Protein AF-A0A0L7M278-F1 (afdb_monomer_lite)

Radius of gyration: 33.51 Å; chains: 1; bounding box: 63×52×118 Å

pLDDT: mean 70.25, std 22.79, range [22.34, 96.69]

InterPro domains:
  IPR018966 VTC domain [PF09359] (2-103)
  IPR042267 VTC domain superfamily [G3DSA:3.20.100.30] (1-121)
  IPR051572 Vacuolar Transporter Chaperone Complex Subunit [PTHR46140] (2-159)

Foldseek 3Di:
DADFKDKDWDKDWDDDPVDPQKIKIKTHFIKMFGQDDPDDPDRGDFLQDFDAPLRMDTALDIDMDMDGPDPDDDPVVVVVCVVDPHDDFPPDDPVLVNCCRNVLLVDLDHRPCVVVPVRVVSVPPPPPVPPVVVVVVVVPPPDDDDDDDDDDDDDDDDDDDDDDDDPPPPPDPDDPDDDDDPPPPDSSVVRSVVSCVVPDDDDPDGDGDNPPPPPCVLVVVLVVVLVVQLVVLVVLVVVLVVCVVPDDPPAPCVLLSVLSPVLSVVSNVLSVVLSVVLVVLVVVSVVPDPPRSPDDSDDVVSVVVSVVSVVVSVVVVVCVRPVD

Structure (mmCIF, N/CA/C/O backbone):
data_AF-A0A0L7M278-F1
#
_entry.id   AF-A0A0L7M278-F1
#
loop_
_atom_site.group_PDB
_atom_site.id
_atom_site.type_symbol
_atom_site.label_atom_id
_atom_site.label_alt_id
_atom_site.label_comp_id
_atom_site.label_asym_id
_atom_site.label_entity_id
_atom_site.label_seq_id
_atom_site.pdbx_PDB_ins_code
_atom_site.Cartn_x
_atom_site.Cartn_y
_atom_site.Cartn_z
_atom_site.occupancy
_atom_site.B_iso_or_equiv
_atom_site.auth_seq_id
_atom_site.auth_comp_id
_atom_site.auth_asym_id
_atom_site.auth_atom_id
_atom_site.pdbx_PDB_model_num
ATOM 1 N N . MET A 1 1 ? 11.614 -14.995 4.962 1.00 81.44 1 MET A N 1
ATOM 2 C CA . MET A 1 1 ? 11.568 -14.069 3.805 1.00 81.44 1 MET A CA 1
ATOM 3 C C . MET A 1 1 ? 12.124 -12.713 4.213 1.00 81.44 1 MET A C 1
ATOM 5 O O . MET A 1 1 ? 11.984 -12.341 5.376 1.00 81.44 1 MET A O 1
ATOM 9 N N . GLU A 1 2 ? 12.739 -11.981 3.285 1.00 86.06 2 GLU A N 1
ATOM 10 C CA . GLU A 1 2 ? 13.249 -10.628 3.528 1.00 86.06 2 GLU A CA 1
ATOM 11 C C . GLU A 1 2 ? 12.838 -9.642 2.412 1.00 86.06 2 GLU A C 1
ATOM 13 O O . GLU A 1 2 ? 12.542 -10.076 1.297 1.00 86.06 2 GLU A O 1
ATOM 18 N N . PRO A 1 3 ? 12.784 -8.329 2.698 1.00 89.06 3 PRO A N 1
ATOM 19 C CA . PRO A 1 3 ? 12.467 -7.294 1.719 1.00 89.06 3 PRO A CA 1
ATOM 20 C C . PRO A 1 3 ? 13.535 -7.227 0.626 1.00 89.06 3 PRO A C 1
ATOM 22 O O . PRO A 1 3 ? 14.707 -6.992 0.906 1.00 89.06 3 PRO A O 1
ATOM 25 N N . MET A 1 4 ? 13.115 -7.416 -0.624 1.00 90.00 4 MET A N 1
ATOM 26 C CA . MET A 1 4 ? 13.986 -7.300 -1.801 1.00 90.00 4 MET A CA 1
ATOM 27 C C . MET A 1 4 ? 13.700 -6.023 -2.584 1.00 90.00 4 MET A C 1
ATOM 29 O O . MET A 1 4 ? 14.609 -5.298 -2.971 1.00 90.00 4 MET A O 1
ATOM 33 N N . ILE A 1 5 ? 12.419 -5.731 -2.816 1.00 93.00 5 ILE A N 1
ATOM 34 C CA . ILE A 1 5 ? 11.981 -4.678 -3.731 1.00 93.00 5 ILE A CA 1
ATOM 35 C C . ILE A 1 5 ? 10.768 -3.962 -3.149 1.00 93.00 5 ILE A C 1
ATOM 37 O O . ILE A 1 5 ? 9.878 -4.594 -2.578 1.00 93.00 5 ILE A O 1
ATOM 41 N N . ARG A 1 6 ? 10.690 -2.652 -3.384 1.00 91.19 6 ARG A N 1
ATOM 42 C CA . ARG A 1 6 ? 9.489 -1.836 -3.186 1.00 91.19 6 ARG A CA 1
ATOM 43 C C . ARG A 1 6 ? 9.021 -1.264 -4.521 1.00 91.19 6 ARG A C 1
ATOM 45 O O . ARG A 1 6 ? 9.803 -0.669 -5.253 1.00 91.19 6 ARG A O 1
ATOM 52 N N . THR A 1 7 ? 7.730 -1.379 -4.810 1.00 92.69 7 THR A N 1
ATOM 53 C CA . THR A 1 7 ? 7.086 -0.677 -5.929 1.00 92.69 7 THR A CA 1
ATOM 54 C C . THR A 1 7 ? 6.199 0.433 -5.382 1.00 92.69 7 THR A C 1
ATOM 56 O O . THR A 1 7 ? 5.276 0.144 -4.623 1.00 92.69 7 THR A O 1
ATOM 59 N N . SER A 1 8 ? 6.459 1.679 -5.764 1.00 90.81 8 SER A N 1
ATOM 60 C CA . SER A 1 8 ? 5.641 2.842 -5.409 1.00 90.81 8 SER A CA 1
ATOM 61 C C . SER A 1 8 ? 4.989 3.415 -6.662 1.00 90.81 8 SER A C 1
ATOM 63 O O . SER A 1 8 ? 5.645 3.534 -7.696 1.00 90.81 8 SER A O 1
ATOM 65 N N . TYR A 1 9 ? 3.698 3.719 -6.589 1.00 93.56 9 TYR A N 1
ATOM 66 C CA . TYR A 1 9 ? 2.895 4.199 -7.710 1.00 93.56 9 TYR A CA 1
ATOM 67 C C . TYR A 1 9 ? 1.669 4.961 -7.202 1.00 93.56 9 TYR A C 1
ATOM 69 O O . TYR A 1 9 ? 1.242 4.791 -6.059 1.00 93.56 9 TYR A O 1
ATOM 77 N N . LEU A 1 10 ? 1.090 5.789 -8.068 1.00 89.75 10 LEU A N 1
ATOM 78 C CA . LEU A 1 10 ? -0.187 6.455 -7.832 1.00 89.75 10 LEU A CA 1
ATOM 79 C C . LEU A 1 10 ? -1.281 5.680 -8.559 1.00 89.75 10 LEU A C 1
ATOM 81 O O . LEU A 1 10 ? -1.239 5.567 -9.782 1.00 89.75 10 LEU A O 1
ATOM 85 N N . ARG A 1 11 ? -2.243 5.143 -7.804 1.00 94.94 11 ARG A N 1
ATOM 86 C CA . ARG A 1 11 ? -3.339 4.337 -8.345 1.00 94.94 11 ARG A CA 1
ATOM 87 C C . ARG A 1 11 ? -4.627 5.139 -8.450 1.00 94.94 11 ARG A C 1
ATOM 89 O O . ARG A 1 11 ? -5.143 5.593 -7.429 1.00 94.94 11 ARG A O 1
ATOM 96 N N . SER A 1 12 ? -5.181 5.182 -9.654 1.00 95.19 12 SER A N 1
ATOM 97 C CA . SER A 1 12 ? -6.579 5.531 -9.910 1.00 95.19 12 SER A CA 1
ATOM 98 C C . SER A 1 12 ? -7.362 4.249 -10.169 1.00 95.19 12 SER A C 1
ATOM 100 O O . SER A 1 12 ? -6.911 3.400 -10.934 1.00 95.19 12 SER A O 1
ATOM 102 N N . ALA A 1 13 ? -8.507 4.077 -9.515 1.00 95.31 13 ALA A N 1
ATOM 103 C CA . ALA A 1 13 ? -9.351 2.896 -9.669 1.00 95.31 13 ALA A CA 1
ATOM 104 C C . ALA A 1 13 ? -10.763 3.319 -10.074 1.00 95.31 13 ALA A C 1
ATOM 106 O O . ALA A 1 13 ? -11.322 4.244 -9.488 1.00 95.31 13 ALA A O 1
ATOM 107 N N . PHE A 1 14 ? -11.322 2.622 -11.058 1.00 94.31 14 PHE A N 1
ATOM 108 C CA . PHE A 1 14 ? -12.623 2.894 -11.648 1.00 94.31 14 PHE A CA 1
ATOM 109 C C . PHE A 1 14 ? -13.453 1.615 -11.621 1.00 94.31 14 PHE A C 1
ATOM 111 O O . PHE A 1 14 ? -13.053 0.574 -12.151 1.00 94.31 14 PHE A O 1
ATOM 118 N N . GLN A 1 15 ? -14.604 1.699 -10.972 1.00 94.31 15 GLN A N 1
ATOM 119 C CA . GLN A 1 15 ? -15.567 0.617 -10.855 1.00 94.31 15 GLN A CA 1
ATOM 120 C C . GLN A 1 15 ? -16.942 1.235 -10.612 1.00 94.31 15 GLN A C 1
ATOM 122 O O . GLN A 1 15 ? -17.068 2.165 -9.816 1.00 94.31 15 GLN A O 1
ATOM 127 N N . LEU A 1 16 ? -17.970 0.706 -11.272 1.00 92.00 16 LEU A N 1
ATOM 128 C CA . LEU A 1 16 ? -19.350 1.083 -10.985 1.00 92.00 16 LEU A CA 1
ATOM 129 C C . LEU A 1 16 ? -19.783 0.467 -9.651 1.00 92.00 16 LEU A C 1
ATOM 131 O O . LEU A 1 16 ? -19.552 -0.715 -9.406 1.00 92.00 16 LEU A O 1
ATOM 135 N N . GLN A 1 17 ? -20.456 1.246 -8.805 1.00 91.44 17 GLN A N 1
ATOM 136 C CA . GLN A 1 17 ? -20.932 0.765 -7.502 1.00 91.44 17 GLN A CA 1
ATOM 137 C C . GLN A 1 17 ? -21.931 -0.393 -7.646 1.00 91.44 17 GLN A C 1
ATOM 139 O O . GLN A 1 17 ? -21.865 -1.368 -6.903 1.00 91.44 17 GLN A O 1
ATOM 144 N N . ASN A 1 18 ? -22.799 -0.308 -8.657 1.00 92.56 18 ASN A N 1
ATOM 145 C CA . ASN A 1 18 ? -23.876 -1.272 -8.884 1.00 92.56 18 ASN A CA 1
ATOM 146 C C . ASN A 1 18 ? -23.468 -2.417 -9.822 1.00 92.56 18 ASN A C 1
ATOM 148 O O . ASN A 1 18 ? -24.207 -3.388 -9.961 1.00 92.56 18 ASN A O 1
ATOM 152 N N . ASN A 1 19 ? -22.319 -2.317 -10.499 1.00 88.25 19 ASN A N 1
ATOM 153 C CA . ASN A 1 19 ? -21.924 -3.277 -11.524 1.00 88.25 19 ASN A CA 1
ATOM 154 C C . ASN A 1 19 ? -20.434 -3.629 -11.427 1.00 88.25 19 ASN A C 1
ATOM 156 O O . ASN A 1 19 ? -19.552 -2.811 -11.677 1.00 88.25 19 ASN A O 1
ATOM 160 N N . ASN A 1 20 ? -20.168 -4.900 -11.129 1.00 89.25 20 ASN A N 1
ATOM 161 C CA . ASN A 1 20 ? -18.821 -5.449 -10.966 1.00 89.25 20 ASN A CA 1
ATOM 162 C C . ASN A 1 20 ? -18.288 -6.157 -12.226 1.00 89.25 20 ASN A C 1
ATOM 164 O O . ASN A 1 20 ? -17.321 -6.909 -12.122 1.00 89.25 20 ASN A O 1
ATOM 168 N N . SER A 1 21 ? -18.921 -5.968 -13.388 1.00 91.00 21 SER A N 1
ATOM 169 C CA . SER A 1 21 ? -18.502 -6.581 -14.661 1.00 91.00 21 SER A CA 1
ATOM 170 C C . SER A 1 21 ? -17.123 -6.118 -15.126 1.00 91.00 21 SER A C 1
ATOM 172 O O . SER A 1 21 ? -16.355 -6.933 -15.632 1.00 91.00 21 SER A O 1
ATOM 174 N N . VAL A 1 22 ? -16.796 -4.840 -14.914 1.00 94.00 22 VAL A N 1
ATOM 175 C CA . VAL A 1 22 ? -15.529 -4.222 -15.315 1.00 94.00 22 VAL A CA 1
ATOM 176 C C . VAL A 1 22 ? -14.933 -3.464 -14.136 1.00 94.00 22 VAL A C 1
ATOM 178 O O . VAL A 1 22 ? -15.601 -2.644 -13.502 1.00 94.00 22 VAL A O 1
ATOM 181 N N . ARG A 1 23 ? -13.650 -3.704 -13.860 1.00 94.62 23 ARG A N 1
ATOM 182 C CA . ARG A 1 23 ? -12.847 -2.901 -12.930 1.00 94.62 23 ARG A CA 1
ATOM 183 C C . ARG A 1 23 ? -11.558 -2.492 -13.616 1.00 94.62 23 ARG A C 1
ATOM 185 O O . ARG A 1 23 ? -10.826 -3.352 -14.100 1.00 94.62 23 ARG A O 1
ATOM 192 N N . ILE A 1 24 ? -11.272 -1.198 -13.632 1.00 95.19 24 ILE A N 1
ATOM 193 C CA . ILE A 1 24 ? -10.063 -0.650 -14.246 1.00 95.19 24 ILE A CA 1
ATOM 194 C C . ILE A 1 24 ? -9.215 -0.032 -13.148 1.00 95.19 24 ILE A C 1
ATOM 196 O O . ILE A 1 24 ? -9.712 0.733 -12.323 1.00 95.19 24 ILE A O 1
ATOM 200 N N . SER A 1 25 ? -7.923 -0.331 -13.141 1.00 96.69 25 SER A N 1
ATOM 201 C CA . SER A 1 25 ? -6.958 0.416 -12.340 1.00 96.69 25 SER A CA 1
ATOM 202 C C . SER A 1 25 ? -5.808 0.906 -13.198 1.00 96.69 25 SER A C 1
ATOM 204 O O . SER A 1 25 ? -5.289 0.162 -14.025 1.00 96.69 25 SER A O 1
ATOM 206 N N . ILE A 1 26 ? -5.425 2.160 -12.984 1.00 95.50 26 ILE A N 1
ATOM 207 C CA . ILE A 1 26 ? -4.342 2.839 -13.684 1.00 95.50 26 ILE A CA 1
ATOM 208 C C . ILE A 1 26 ? -3.297 3.227 -12.646 1.00 95.50 26 ILE A C 1
ATOM 210 O O . ILE A 1 26 ? -3.567 4.027 -11.748 1.00 95.50 26 ILE A O 1
ATOM 214 N N . ASP A 1 27 ? -2.105 2.663 -12.783 1.00 96.38 27 ASP A N 1
ATOM 215 C CA . ASP A 1 27 ? -0.952 2.971 -11.950 1.00 96.38 27 ASP A CA 1
ATOM 216 C C . ASP A 1 27 ? -0.011 3.907 -12.720 1.00 96.38 27 ASP A C 1
ATOM 218 O O . ASP A 1 27 ? 0.566 3.531 -13.741 1.00 96.38 27 ASP A O 1
ATOM 222 N N . THR A 1 28 ? 0.159 5.130 -12.223 1.00 92.31 28 THR A N 1
ATOM 223 C CA . THR A 1 28 ? 1.049 6.161 -12.785 1.00 92.31 28 THR A CA 1
ATOM 224 C C . THR A 1 28 ? 2.225 6.443 -11.849 1.00 92.31 28 THR A C 1
ATOM 226 O O . THR A 1 28 ? 2.234 6.011 -10.692 1.00 92.31 28 THR A O 1
ATOM 229 N N . ASN A 1 29 ? 3.248 7.154 -12.341 1.00 89.19 29 ASN A N 1
ATOM 230 C CA . ASN A 1 29 ? 4.471 7.470 -11.587 1.00 89.19 29 ASN A CA 1
ATOM 231 C C . ASN A 1 29 ? 5.116 6.234 -10.938 1.00 89.19 29 ASN A C 1
ATOM 233 O O . ASN A 1 29 ? 5.581 6.274 -9.795 1.00 89.19 29 ASN A O 1
ATOM 237 N N . VAL A 1 30 ? 5.121 5.120 -11.672 1.00 91.12 30 VAL A N 1
ATOM 238 C CA . VAL A 1 30 ? 5.590 3.835 -11.164 1.00 91.12 30 VAL A CA 1
ATOM 239 C C . VAL A 1 30 ? 7.101 3.885 -10.963 1.00 91.12 30 VAL A C 1
ATOM 241 O O . VAL A 1 30 ? 7.878 4.160 -11.878 1.00 91.12 30 VAL A O 1
ATOM 244 N N . SER A 1 31 ? 7.524 3.590 -9.741 1.00 90.81 31 SER A N 1
ATOM 245 C CA . SER A 1 31 ? 8.920 3.544 -9.329 1.00 90.81 31 SER A CA 1
ATOM 246 C C . SER A 1 31 ? 9.218 2.244 -8.596 1.00 90.81 31 SER A C 1
ATOM 248 O O . SER A 1 31 ? 8.418 1.746 -7.805 1.00 90.81 31 SER A O 1
ATOM 250 N N . MET A 1 32 ? 10.377 1.679 -8.898 1.00 92.44 32 MET A N 1
ATOM 251 C CA . MET A 1 32 ? 10.880 0.412 -8.389 1.00 92.44 32 MET A CA 1
ATOM 252 C C . MET A 1 32 ? 12.143 0.709 -7.602 1.00 92.44 32 MET A C 1
ATOM 254 O O . MET A 1 32 ? 13.050 1.349 -8.124 1.00 92.44 32 MET A O 1
ATOM 258 N N . LEU A 1 33 ? 12.187 0.283 -6.348 1.00 90.25 33 LEU A N 1
ATOM 259 C CA . LEU A 1 33 ? 13.244 0.590 -5.395 1.00 90.25 33 LEU A CA 1
ATOM 260 C C . LEU A 1 33 ? 13.843 -0.705 -4.852 1.00 90.25 33 LEU A C 1
ATOM 262 O O . LEU A 1 33 ? 13.109 -1.633 -4.510 1.00 90.25 33 LEU A O 1
ATOM 266 N N . ASN A 1 34 ? 15.169 -0.740 -4.750 1.00 89.56 34 ASN A N 1
ATOM 267 C CA . ASN A 1 34 ? 15.922 -1.824 -4.137 1.00 89.56 34 ASN A CA 1
ATOM 268 C C . ASN A 1 34 ? 15.887 -1.687 -2.603 1.00 89.56 34 ASN A C 1
ATOM 270 O O . ASN A 1 34 ? 16.423 -0.731 -2.027 1.00 89.56 34 ASN A O 1
ATOM 274 N N . GLU A 1 35 ? 15.223 -2.646 -1.962 1.00 89.25 35 GLU A N 1
ATOM 275 C CA . GLU A 1 35 ? 15.080 -2.756 -0.506 1.00 89.25 35 GLU A CA 1
ATOM 276 C C . GLU A 1 35 ? 16.145 -3.643 0.137 1.00 89.25 35 GLU A C 1
ATOM 278 O O . GLU A 1 35 ? 16.276 -3.670 1.362 1.00 89.25 35 GLU A O 1
ATOM 283 N N . TYR A 1 36 ? 16.916 -4.374 -0.668 1.00 87.75 36 TYR A N 1
ATOM 284 C CA . TYR A 1 36 ? 17.922 -5.279 -0.151 1.00 87.75 36 TYR A CA 1
ATOM 285 C C . TYR A 1 36 ? 19.118 -4.502 0.411 1.00 87.75 36 TYR A C 1
ATOM 287 O O . TYR A 1 36 ? 19.936 -3.944 -0.324 1.00 87.75 36 TYR A O 1
ATOM 295 N N . VAL A 1 37 ? 19.239 -4.503 1.742 1.00 81.31 37 VAL A N 1
ATOM 296 C CA . VAL A 1 37 ? 20.333 -3.868 2.487 1.00 81.31 37 VAL A CA 1
ATOM 297 C C . VAL A 1 37 ? 21.040 -4.910 3.353 1.00 81.31 37 VAL A C 1
ATOM 299 O O . VAL A 1 37 ? 20.407 -5.638 4.111 1.00 81.31 37 VAL A O 1
ATOM 302 N N . ARG A 1 38 ? 22.379 -4.941 3.288 1.00 74.44 38 ARG A N 1
ATOM 303 C CA . ARG A 1 38 ? 23.233 -5.952 3.948 1.00 74.44 38 ARG A CA 1
ATOM 304 C C . ARG A 1 38 ? 23.099 -5.986 5.479 1.00 74.44 38 ARG A C 1
ATOM 306 O O . ARG A 1 38 ? 23.293 -7.031 6.085 1.00 74.44 38 ARG A O 1
ATOM 313 N N . LYS A 1 39 ? 22.788 -4.847 6.109 1.00 75.81 39 LYS A N 1
ATOM 314 C CA . LYS A 1 39 ? 22.484 -4.726 7.545 1.00 75.81 39 LYS A CA 1
ATOM 315 C C . LYS A 1 39 ? 21.211 -3.902 7.710 1.00 75.81 39 LYS A C 1
ATOM 317 O O . LYS A 1 39 ? 21.228 -2.699 7.459 1.00 75.81 39 LYS A O 1
ATOM 322 N N . ARG A 1 40 ? 20.120 -4.538 8.143 1.00 69.94 40 ARG A N 1
ATOM 323 C CA . ARG A 1 40 ? 18.826 -3.876 8.357 1.00 69.94 40 ARG A CA 1
ATOM 324 C C . ARG A 1 40 ? 18.488 -3.796 9.841 1.00 69.94 40 ARG A C 1
ATOM 326 O O . ARG A 1 40 ? 18.564 -4.793 10.547 1.00 69.94 40 ARG A O 1
ATOM 333 N N . LYS A 1 41 ? 18.090 -2.608 10.300 1.00 72.31 41 LYS A N 1
ATOM 334 C CA . LYS A 1 41 ? 17.408 -2.437 11.597 1.00 72.31 41 LYS A CA 1
ATOM 335 C C . LYS A 1 41 ? 15.892 -2.595 11.457 1.00 72.31 41 LYS A C 1
ATOM 337 O O . LYS A 1 41 ? 15.237 -3.061 12.377 1.00 72.31 41 LYS A O 1
ATOM 342 N N . ASN A 1 42 ? 15.353 -2.235 10.291 1.00 75.88 42 ASN A N 1
ATOM 343 C CA . ASN A 1 42 ? 13.920 -2.182 10.024 1.00 75.88 42 ASN A CA 1
ATOM 344 C C . ASN A 1 42 ? 13.514 -3.166 8.923 1.00 75.88 42 ASN A C 1
ATOM 346 O O . ASN A 1 42 ? 14.334 -3.621 8.126 1.00 75.88 42 ASN A O 1
ATOM 350 N N . TRP A 1 43 ? 12.217 -3.468 8.864 1.00 78.56 43 TRP A N 1
ATOM 351 C CA . TRP A 1 43 ? 11.629 -4.322 7.832 1.00 78.56 43 TRP A CA 1
ATOM 352 C C . TRP A 1 43 ? 11.536 -3.638 6.457 1.00 78.56 43 TRP A C 1
ATOM 354 O O . TRP A 1 43 ? 11.191 -4.301 5.493 1.00 78.56 43 TRP A O 1
ATOM 364 N N . CYS A 1 44 ? 11.809 -2.338 6.348 1.00 79.75 44 CYS A N 1
ATOM 365 C CA . CYS A 1 44 ? 11.845 -1.603 5.087 1.00 79.75 44 CYS A CA 1
ATOM 366 C C . CYS A 1 44 ? 12.745 -0.363 5.217 1.00 79.75 44 CYS A C 1
ATOM 368 O O . CYS A 1 44 ? 12.955 0.135 6.332 1.00 79.75 44 CYS A O 1
ATOM 370 N N . ARG A 1 45 ? 13.270 0.133 4.093 1.00 77.31 45 ARG A N 1
ATOM 371 C CA . ARG A 1 45 ? 14.049 1.375 4.031 1.00 77.31 45 ARG A CA 1
ATOM 372 C C . ARG A 1 45 ? 13.177 2.578 4.346 1.00 77.31 45 ARG A C 1
ATOM 374 O O . ARG A 1 45 ? 12.032 2.692 3.889 1.00 77.31 45 ARG A O 1
ATOM 381 N N . LEU A 1 46 ? 13.712 3.485 5.145 1.00 71.81 46 LEU A N 1
ATOM 382 C CA . LEU A 1 46 ? 12.979 4.681 5.535 1.00 71.81 46 LEU A CA 1
ATOM 383 C C . LEU A 1 46 ? 12.993 5.721 4.405 1.00 71.81 46 LEU A C 1
ATOM 385 O O . LEU A 1 46 ? 13.909 5.755 3.585 1.00 71.81 46 LEU A O 1
ATOM 389 N N . SER A 1 47 ? 11.959 6.562 4.335 1.00 63.31 47 SER A N 1
ATOM 390 C CA . SER A 1 47 ? 11.811 7.591 3.292 1.00 63.31 47 SER A CA 1
ATOM 391 C C . SER A 1 47 ? 12.913 8.650 3.311 1.00 63.31 47 SER A C 1
ATOM 393 O O . SER A 1 47 ? 13.110 9.345 2.315 1.00 63.31 47 SER A O 1
ATOM 395 N N . GLU A 1 48 ? 13.610 8.773 4.436 1.00 60.38 48 GLU A N 1
ATOM 396 C CA . GLU A 1 48 ? 14.691 9.725 4.673 1.00 60.38 48 GLU A CA 1
ATOM 397 C C . GLU A 1 48 ? 16.048 9.205 4.170 1.00 60.38 48 GLU A C 1
ATOM 399 O O . GLU A 1 48 ? 17.016 9.963 4.108 1.00 60.38 48 GLU A O 1
ATOM 404 N N . GLU A 1 49 ? 16.150 7.919 3.818 1.00 67.50 49 GLU A N 1
ATOM 405 C CA . GLU A 1 49 ? 17.394 7.350 3.311 1.00 67.50 49 GLU A CA 1
ATOM 406 C C . GLU A 1 49 ? 17.716 7.889 1.913 1.00 67.50 49 GLU A C 1
ATOM 408 O O . GLU A 1 49 ? 16.929 7.774 0.970 1.00 67.50 49 GLU A O 1
ATOM 413 N N . ALA A 1 50 ? 18.920 8.439 1.754 1.00 71.25 50 ALA A N 1
ATOM 414 C CA . ALA A 1 50 ? 19.420 8.838 0.449 1.00 71.25 50 ALA A CA 1
ATOM 415 C C . ALA A 1 50 ? 19.682 7.593 -0.416 1.00 71.25 50 ALA A C 1
ATOM 417 O O . ALA A 1 50 ? 20.534 6.763 -0.098 1.00 71.25 50 ALA A O 1
ATOM 418 N N . LEU A 1 51 ? 18.953 7.481 -1.527 1.00 76.25 51 LEU A N 1
ATOM 419 C CA . LEU A 1 51 ? 19.094 6.383 -2.480 1.00 76.25 51 LEU A CA 1
ATOM 420 C C . LEU A 1 51 ? 20.127 6.713 -3.556 1.00 76.25 51 LEU A C 1
ATOM 422 O O . LEU A 1 51 ? 20.203 7.840 -4.062 1.00 76.25 51 LEU A O 1
ATOM 426 N N . ARG A 1 52 ? 20.888 5.703 -3.976 1.00 74.69 52 ARG A N 1
ATOM 427 C CA . ARG A 1 52 ? 21.726 5.812 -5.180 1.00 74.69 52 ARG A CA 1
ATOM 428 C C . ARG A 1 52 ? 20.853 5.714 -6.435 1.00 74.69 52 ARG A C 1
ATOM 430 O O . ARG A 1 52 ? 19.783 5.116 -6.410 1.00 74.69 52 ARG A O 1
ATOM 437 N N . LYS A 1 53 ? 21.324 6.251 -7.569 1.00 70.12 53 LYS A N 1
ATOM 438 C CA . LYS A 1 53 ? 20.602 6.143 -8.856 1.00 70.12 53 LYS A CA 1
ATOM 439 C C . LYS A 1 53 ? 20.314 4.693 -9.251 1.00 70.12 53 LYS A C 1
ATOM 441 O O . LYS A 1 53 ? 19.238 4.419 -9.754 1.00 70.12 53 LYS A O 1
ATOM 446 N N . ASN A 1 54 ? 21.235 3.778 -8.964 1.00 76.06 54 ASN A N 1
ATOM 447 C CA . ASN A 1 54 ? 21.098 2.361 -9.312 1.00 76.06 54 ASN A CA 1
ATOM 448 C C . ASN A 1 54 ? 20.171 1.599 -8.348 1.00 76.06 54 ASN A C 1
ATOM 450 O O . ASN A 1 54 ? 19.858 0.440 -8.581 1.00 76.06 54 ASN A O 1
ATOM 454 N N . GLU A 1 55 ? 19.737 2.230 -7.254 1.00 83.62 55 GLU A N 1
ATOM 455 C CA . GLU A 1 55 ? 18.816 1.630 -6.284 1.00 83.62 55 GLU A CA 1
ATOM 456 C C . GLU A 1 55 ? 17.355 1.968 -6.593 1.00 83.62 55 GLU A C 1
ATOM 458 O O . GLU A 1 55 ? 16.461 1.479 -5.906 1.00 83.62 55 GLU A O 1
ATOM 463 N N . ILE A 1 56 ? 17.094 2.809 -7.600 1.00 86.25 56 ILE A N 1
ATOM 464 C CA . ILE A 1 56 ? 15.739 3.192 -7.979 1.00 86.25 56 ILE A CA 1
ATOM 465 C C . ILE A 1 56 ? 15.588 3.376 -9.485 1.00 86.25 56 ILE A C 1
ATOM 467 O O . ILE A 1 56 ? 16.302 4.146 -10.123 1.00 86.25 56 ILE A O 1
ATOM 471 N N . ILE A 1 57 ? 14.567 2.737 -10.038 1.00 86.25 57 ILE A N 1
ATOM 472 C CA . ILE A 1 57 ? 14.211 2.823 -11.449 1.00 86.25 57 ILE A CA 1
ATOM 473 C C . ILE A 1 57 ? 12.792 3.367 -11.553 1.00 86.25 57 ILE A C 1
ATOM 475 O O . ILE A 1 57 ? 11.877 2.892 -10.886 1.00 86.25 57 ILE A O 1
ATOM 479 N N . ARG A 1 58 ? 12.606 4.405 -12.369 1.00 87.31 58 ARG A N 1
ATOM 480 C CA . ARG A 1 58 ? 11.283 4.955 -12.682 1.00 87.31 58 ARG A CA 1
ATOM 481 C C . ARG A 1 58 ? 10.872 4.456 -14.052 1.00 87.31 58 ARG A C 1
ATOM 483 O O . ARG A 1 58 ? 11.650 4.587 -14.992 1.00 87.31 58 ARG A O 1
ATOM 490 N N . LEU A 1 59 ? 9.677 3.888 -14.144 1.00 88.69 59 LEU A N 1
ATOM 491 C CA . LEU A 1 59 ? 9.100 3.537 -15.433 1.00 88.69 59 LEU A CA 1
ATOM 492 C C . LEU A 1 59 ? 8.620 4.814 -16.123 1.00 88.69 59 LEU A C 1
ATOM 494 O O . LEU A 1 59 ? 8.147 5.744 -15.469 1.00 88.69 59 LEU A O 1
ATOM 498 N N . ASN A 1 60 ? 8.745 4.842 -17.441 1.00 88.00 60 ASN A N 1
ATOM 499 C CA . ASN A 1 60 ? 8.294 5.935 -18.298 1.00 88.00 60 ASN A CA 1
ATOM 500 C C . ASN A 1 60 ? 6.891 5.700 -18.883 1.00 88.00 60 ASN A C 1
ATOM 502 O O . ASN A 1 60 ? 6.454 6.461 -19.733 1.00 88.00 60 ASN A O 1
ATOM 506 N N . TYR A 1 61 ? 6.187 4.667 -18.422 1.00 89.19 61 TYR A N 1
ATOM 507 C CA . TYR A 1 61 ? 4.824 4.340 -18.825 1.00 89.19 61 TYR A CA 1
ATOM 508 C C . TYR A 1 61 ? 3.937 4.084 -17.604 1.00 89.19 61 TYR A C 1
ATOM 510 O O . TYR A 1 61 ? 4.413 3.710 -16.525 1.00 89.19 61 TYR A O 1
ATOM 518 N N . GLY A 1 62 ? 2.633 4.289 -17.786 1.00 91.00 62 GLY A N 1
ATOM 519 C CA . GLY A 1 62 ? 1.607 3.859 -16.840 1.00 91.00 62 GLY A CA 1
ATOM 520 C C . GLY A 1 62 ? 1.253 2.385 -17.036 1.00 91.00 62 GLY A C 1
ATOM 521 O O . GLY A 1 62 ? 1.440 1.830 -18.115 1.00 91.00 62 GLY A O 1
ATOM 522 N N . ILE A 1 63 ? 0.740 1.738 -15.992 1.00 94.50 63 ILE A N 1
ATOM 523 C CA . ILE A 1 63 ? 0.253 0.356 -16.071 1.00 94.50 63 ILE A CA 1
ATOM 524 C C . ILE A 1 63 ? -1.261 0.385 -15.925 1.00 94.50 63 ILE A C 1
ATOM 526 O O . ILE A 1 63 ? -1.769 0.825 -14.894 1.00 94.50 63 ILE A O 1
ATOM 530 N N . ILE A 1 64 ? -1.966 -0.109 -16.936 1.00 94.25 64 ILE A N 1
ATOM 531 C CA . ILE A 1 64 ? -3.418 -0.272 -16.909 1.00 94.25 64 ILE A CA 1
ATOM 532 C C . ILE A 1 64 ? -3.720 -1.753 -16.675 1.00 94.25 64 ILE A C 1
ATOM 534 O O . ILE A 1 64 ? -3.221 -2.620 -17.386 1.00 94.25 64 ILE A O 1
ATOM 538 N N . GLU A 1 65 ? -4.526 -2.042 -15.660 1.00 94.75 65 GLU A N 1
ATOM 539 C CA . GLU A 1 65 ? -5.034 -3.378 -15.355 1.00 94.75 65 GLU A CA 1
ATOM 540 C C . GLU A 1 65 ? -6.559 -3.343 -15.483 1.00 94.75 65 GLU A C 1
ATOM 542 O O . GLU A 1 65 ? -7.230 -2.593 -14.769 1.00 94.75 65 GLU A O 1
ATOM 547 N N . ILE A 1 66 ? -7.093 -4.147 -16.402 1.00 93.19 66 ILE A N 1
ATOM 548 C CA . ILE A 1 66 ? -8.529 -4.286 -16.651 1.00 93.19 66 ILE A CA 1
ATOM 549 C C . ILE A 1 66 ? -8.935 -5.679 -16.184 1.00 93.19 66 ILE A C 1
ATOM 551 O O . ILE A 1 66 ? -8.405 -6.681 -16.661 1.00 93.19 66 ILE A O 1
ATOM 555 N N . LYS A 1 67 ? -9.868 -5.742 -15.234 1.00 93.31 67 LYS A N 1
ATOM 556 C CA . LYS A 1 67 ? -10.466 -6.989 -14.753 1.00 93.31 67 LYS A CA 1
ATOM 557 C C . LYS A 1 67 ? -11.881 -7.084 -15.279 1.00 93.31 67 LYS A C 1
ATOM 559 O O . LYS A 1 67 ? -12.705 -6.216 -14.987 1.00 93.31 67 LYS A O 1
ATOM 564 N N . LEU A 1 68 ? -12.139 -8.152 -16.018 1.00 93.25 68 LEU A N 1
ATOM 565 C CA . LEU A 1 68 ? -13.450 -8.488 -16.541 1.00 93.25 68 LEU A CA 1
ATOM 566 C C . LEU A 1 68 ? -14.009 -9.668 -15.749 1.00 93.25 68 LEU A C 1
ATOM 568 O O . LEU A 1 68 ? -13.269 -10.585 -15.393 1.00 93.25 68 LEU A O 1
ATOM 572 N N . LYS A 1 69 ? -15.306 -9.629 -15.442 1.00 89.38 69 LYS A N 1
ATOM 573 C CA . LYS A 1 69 ? -16.024 -10.785 -14.883 1.00 89.38 69 LYS A CA 1
ATOM 574 C C . LYS A 1 69 ? -16.439 -11.774 -15.978 1.00 89.38 69 LYS A C 1
ATOM 576 O O . LYS A 1 69 ? -16.573 -12.958 -15.704 1.00 89.38 69 LYS A O 1
ATOM 581 N N . THR A 1 70 ? -16.675 -11.269 -17.185 1.00 85.81 70 THR A N 1
ATOM 582 C CA . THR A 1 70 ? -17.051 -12.033 -18.377 1.00 85.81 70 THR A CA 1
ATOM 583 C C . THR A 1 70 ? -15.885 -12.080 -19.353 1.00 85.81 70 THR A C 1
ATOM 585 O O . THR A 1 70 ? -15.146 -11.103 -19.456 1.00 85.81 70 THR A O 1
ATOM 588 N N . ASP A 1 71 ? -15.762 -13.167 -20.113 1.00 78.94 71 ASP A N 1
ATOM 589 C CA . ASP A 1 71 ? -14.661 -13.333 -21.074 1.00 78.94 71 ASP A CA 1
ATOM 590 C C . ASP A 1 71 ? -14.737 -12.329 -22.237 1.00 78.94 71 ASP A C 1
ATOM 592 O O . ASP A 1 71 ? -13.719 -11.931 -22.801 1.00 78.94 71 ASP A O 1
ATOM 596 N N . ASN A 1 72 ? -15.942 -11.846 -22.552 1.00 86.75 72 ASN A N 1
ATOM 597 C CA . ASN A 1 72 ? -16.148 -10.863 -23.608 1.00 86.75 72 ASN A CA 1
ATOM 598 C C . ASN A 1 72 ? -15.754 -9.458 -23.133 1.00 86.75 72 ASN A C 1
ATOM 600 O O . ASN A 1 72 ? -16.368 -8.903 -22.215 1.00 86.75 72 ASN A O 1
ATOM 604 N N . MET A 1 73 ? -14.756 -8.866 -23.794 1.00 89.00 73 MET A N 1
ATOM 605 C CA . MET A 1 73 ? -14.333 -7.488 -23.546 1.00 89.00 73 MET A CA 1
ATOM 606 C C . MET A 1 73 ? -15.331 -6.492 -24.163 1.00 89.00 73 MET A C 1
ATOM 608 O O . MET A 1 73 ? -15.596 -6.570 -25.362 1.00 89.00 73 MET A O 1
ATOM 612 N N . PRO A 1 74 ? -15.876 -5.538 -23.385 1.00 92.19 74 PRO A N 1
ATOM 613 C CA . PRO A 1 74 ? -16.765 -4.507 -23.911 1.00 92.19 74 PRO A CA 1
ATOM 614 C C . PRO A 1 74 ? -16.122 -3.660 -25.017 1.00 92.19 74 PRO A C 1
ATOM 616 O O . PRO A 1 74 ? -14.955 -3.275 -24.921 1.00 92.19 74 PRO A O 1
ATOM 619 N N . THR A 1 75 ? -16.919 -3.286 -26.019 1.00 92.62 75 THR A N 1
ATOM 620 C CA . THR A 1 75 ? -16.481 -2.522 -27.205 1.00 92.62 75 THR A CA 1
ATOM 621 C C . THR A 1 75 ? -15.870 -1.162 -26.865 1.00 92.62 75 THR A C 1
ATOM 623 O O . THR A 1 75 ? -14.915 -0.706 -27.488 1.00 92.62 75 THR A O 1
ATOM 626 N N . TRP A 1 76 ? -16.378 -0.495 -25.832 1.00 92.12 76 TRP A N 1
ATOM 627 C CA . TRP A 1 76 ? -15.810 0.776 -25.395 1.00 92.12 76 TRP A CA 1
ATOM 628 C C . TRP A 1 76 ? -14.389 0.607 -24.831 1.00 92.12 76 TRP A C 1
ATOM 630 O O . TRP A 1 76 ? -13.556 1.489 -25.018 1.00 92.12 76 TRP A O 1
ATOM 640 N N . ILE A 1 77 ? -14.070 -0.536 -24.206 1.00 91.38 77 ILE A N 1
ATOM 641 C CA . ILE A 1 77 ? -12.716 -0.831 -23.712 1.00 91.38 77 ILE A CA 1
ATOM 642 C C . ILE A 1 77 ? -11.782 -1.104 -24.884 1.00 91.38 77 ILE A C 1
ATOM 644 O O . ILE A 1 77 ? -10.680 -0.561 -24.910 1.00 91.38 77 ILE A O 1
ATOM 648 N N . THR A 1 78 ? -12.215 -1.905 -25.865 1.00 89.88 78 THR A N 1
ATOM 649 C CA . THR A 1 78 ? -11.407 -2.170 -27.066 1.00 89.88 78 THR A CA 1
ATOM 650 C C . THR A 1 78 ? -11.086 -0.871 -27.796 1.00 89.88 78 THR A C 1
ATOM 652 O O . THR A 1 78 ? -9.937 -0.646 -28.160 1.00 89.88 78 THR A O 1
ATOM 655 N N . ASN A 1 79 ? -12.064 0.030 -27.923 1.00 90.62 79 ASN A N 1
ATOM 656 C CA . ASN A 1 79 ? -11.862 1.326 -28.566 1.00 90.62 79 ASN A CA 1
ATOM 657 C C . ASN A 1 79 ? -10.868 2.200 -27.788 1.00 90.62 79 ASN A C 1
ATOM 659 O O . ASN A 1 79 ? -9.982 2.795 -28.390 1.00 90.62 79 ASN A O 1
ATOM 663 N N . ILE A 1 80 ? -10.953 2.237 -26.452 1.00 89.12 80 ILE A N 1
ATOM 664 C CA . ILE A 1 80 ? -9.991 2.978 -25.619 1.00 89.12 80 ILE A CA 1
ATOM 665 C C . ILE A 1 80 ? -8.579 2.401 -25.745 1.00 89.12 80 ILE A C 1
ATOM 667 O O . ILE A 1 80 ? -7.618 3.162 -25.833 1.00 89.12 80 ILE A O 1
ATOM 671 N N . LEU A 1 81 ? -8.426 1.077 -25.736 1.00 88.06 81 LEU A N 1
ATOM 672 C CA . LEU A 1 81 ? -7.112 0.445 -25.866 1.00 88.06 81 LEU A CA 1
ATOM 673 C C . LEU A 1 81 ? -6.500 0.675 -27.252 1.00 88.06 81 LEU A C 1
ATOM 675 O O . LEU A 1 81 ? -5.294 0.881 -27.332 1.00 88.06 81 LEU A O 1
ATOM 679 N N . ASN A 1 82 ? -7.320 0.690 -28.306 1.00 86.56 82 ASN A N 1
ATOM 680 C CA . ASN A 1 82 ? -6.873 0.930 -29.680 1.00 86.56 82 ASN A CA 1
ATOM 681 C C . ASN A 1 82 ? -6.551 2.407 -29.956 1.00 86.56 82 ASN A C 1
ATOM 683 O O . ASN A 1 82 ? -5.634 2.696 -30.718 1.00 86.56 82 ASN A O 1
ATOM 687 N N . ASN A 1 83 ? -7.293 3.338 -29.347 1.00 85.31 83 ASN A N 1
ATOM 688 C CA . ASN A 1 83 ? -7.077 4.778 -29.532 1.00 85.31 83 ASN A CA 1
ATOM 689 C C . ASN A 1 83 ? -5.841 5.295 -28.789 1.00 85.31 83 ASN A C 1
ATOM 691 O O . ASN A 1 83 ? -5.319 6.355 -29.123 1.00 85.31 83 ASN A O 1
ATOM 695 N N . ASN A 1 84 ? -5.398 4.577 -27.760 1.00 78.25 84 ASN A N 1
ATOM 696 C CA . ASN A 1 84 ? -4.190 4.905 -27.020 1.00 78.25 84 ASN A CA 1
ATOM 697 C C . ASN A 1 84 ? -3.029 4.036 -27.517 1.00 78.25 84 ASN A C 1
ATOM 699 O O . ASN A 1 84 ? -3.238 2.897 -27.924 1.00 78.25 84 ASN A O 1
ATOM 703 N N . GLU A 1 85 ? -1.793 4.525 -27.404 1.00 80.81 85 GLU A N 1
ATOM 704 C CA . GLU A 1 85 ? -0.578 3.722 -27.614 1.00 80.81 85 GLU A CA 1
ATOM 705 C C . GLU A 1 85 ? -0.414 2.693 -26.477 1.00 80.81 85 GLU A C 1
ATOM 707 O O . GLU A 1 85 ? 0.469 2.787 -25.624 1.00 80.81 85 GLU A O 1
ATOM 712 N N . SER A 1 86 ? -1.327 1.725 -26.394 1.00 85.06 86 SER A N 1
ATOM 713 C CA . SER A 1 86 ? -1.322 0.694 -25.366 1.00 85.06 86 SER A CA 1
ATOM 714 C C . SER A 1 86 ? -0.633 -0.570 -25.877 1.00 85.06 86 SER A C 1
ATOM 716 O O . SER A 1 86 ? -0.819 -1.000 -27.013 1.00 85.06 86 SER A O 1
ATOM 718 N N . ILE A 1 87 ? 0.190 -1.178 -25.024 1.00 86.06 87 ILE A N 1
ATOM 719 C CA . ILE A 1 87 ? 0.852 -2.449 -25.316 1.00 86.06 87 ILE A CA 1
ATOM 720 C C . ILE A 1 87 ? 0.252 -3.497 -24.396 1.00 86.06 87 ILE A C 1
ATOM 722 O O . ILE A 1 87 ? 0.335 -3.386 -23.170 1.00 86.06 87 ILE A O 1
ATOM 726 N N . ASN A 1 88 ? -0.336 -4.535 -24.986 1.00 86.00 88 ASN A N 1
ATOM 727 C CA . ASN A 1 88 ? -0.837 -5.659 -24.216 1.00 86.00 88 ASN A CA 1
ATOM 728 C C . ASN A 1 88 ? 0.339 -6.497 -23.690 1.00 86.00 88 ASN A C 1
ATOM 730 O O . ASN A 1 88 ? 1.101 -7.079 -24.463 1.00 86.00 88 ASN A O 1
ATOM 734 N N . ALA A 1 89 ? 0.481 -6.566 -22.368 1.00 85.69 89 ALA A N 1
ATOM 735 C CA . ALA A 1 89 ? 1.517 -7.342 -21.699 1.00 85.69 89 ALA A CA 1
ATOM 736 C C . ALA A 1 89 ? 0.880 -8.476 -20.886 1.00 85.69 89 ALA A C 1
ATOM 738 O O . ALA A 1 89 ? 0.419 -8.289 -19.756 1.00 85.69 89 ALA A O 1
ATOM 739 N N . TYR A 1 90 ? 0.870 -9.680 -21.461 1.00 83.06 90 TYR A N 1
ATOM 740 C CA . TYR A 1 90 ? 0.280 -10.850 -20.817 1.00 83.06 90 TYR A CA 1
ATOM 741 C C . TYR A 1 90 ? 1.007 -11.210 -19.515 1.00 83.06 90 TYR A C 1
ATOM 743 O O . TYR A 1 90 ? 2.233 -11.325 -19.486 1.00 83.06 90 TYR A O 1
ATOM 751 N N . LYS A 1 91 ? 0.236 -11.406 -18.434 1.00 87.12 91 LYS A N 1
ATOM 752 C CA . LYS A 1 91 ? 0.736 -11.725 -17.081 1.00 87.12 91 LYS A CA 1
ATOM 753 C C . LYS A 1 91 ? 1.813 -10.756 -16.573 1.00 87.12 91 LYS A C 1
ATOM 755 O O . LYS A 1 91 ? 2.689 -11.152 -15.803 1.00 87.12 91 LYS A O 1
ATOM 760 N N . TYR A 1 92 ? 1.738 -9.488 -16.981 1.00 91.62 92 TYR A N 1
ATOM 761 C CA . TYR A 1 92 ? 2.661 -8.462 -16.517 1.00 91.62 92 TYR A CA 1
ATOM 762 C C . TYR A 1 92 ? 2.742 -8.429 -14.984 1.00 91.62 92 TYR A C 1
ATOM 764 O O . TYR A 1 92 ? 1.729 -8.361 -14.286 1.00 91.62 92 TYR A O 1
ATOM 772 N N . SER A 1 93 ? 3.962 -8.429 -14.450 1.00 93.75 93 SER A N 1
ATOM 773 C CA . SER A 1 93 ? 4.205 -8.402 -13.009 1.00 93.75 93 SER A CA 1
ATOM 774 C C . SER A 1 93 ? 5.192 -7.308 -12.646 1.00 93.75 93 SER A C 1
ATOM 776 O O . SER A 1 93 ? 6.370 -7.378 -12.986 1.00 93.75 93 SER A O 1
ATOM 778 N N . LYS A 1 94 ? 4.730 -6.328 -11.858 1.00 94.19 94 LYS A N 1
ATOM 779 C CA . LYS A 1 94 ? 5.583 -5.258 -11.314 1.00 94.19 94 LYS A CA 1
ATOM 780 C C . LYS A 1 94 ? 6.776 -5.825 -10.540 1.00 94.19 94 LYS A C 1
ATOM 782 O O . LYS A 1 94 ? 7.869 -5.280 -10.630 1.00 94.19 94 LYS A O 1
ATOM 787 N N . TYR A 1 95 ? 6.568 -6.920 -9.805 1.00 93.31 95 TYR A N 1
ATOM 788 C CA . TYR A 1 95 ? 7.628 -7.586 -9.053 1.00 93.31 95 TYR A CA 1
ATOM 789 C C . TYR A 1 95 ? 8.681 -8.192 -9.983 1.00 93.31 95 TYR A C 1
ATOM 791 O O . TYR A 1 95 ? 9.864 -7.927 -9.802 1.00 93.31 95 TYR A O 1
ATOM 799 N N . GLN A 1 96 ? 8.269 -8.944 -11.010 1.00 92.38 96 GLN A N 1
ATOM 800 C CA . GLN A 1 96 ? 9.213 -9.537 -11.963 1.00 92.38 96 GLN A CA 1
ATOM 801 C C . GLN A 1 96 ? 9.946 -8.468 -12.780 1.00 92.38 96 GLN A C 1
ATOM 803 O O . GLN A 1 96 ? 11.152 -8.584 -12.976 1.00 92.38 96 GLN A O 1
ATOM 808 N N . THR A 1 97 ? 9.252 -7.402 -13.196 1.00 91.69 97 THR A N 1
ATOM 809 C CA . THR A 1 97 ? 9.865 -6.235 -13.849 1.00 91.69 97 THR A CA 1
ATOM 810 C C . THR A 1 97 ? 10.933 -5.615 -12.952 1.00 91.69 97 THR A C 1
ATOM 812 O O . THR A 1 97 ? 12.062 -5.408 -13.384 1.00 91.69 97 THR A O 1
ATOM 815 N N . ALA A 1 98 ? 10.607 -5.361 -11.685 1.00 92.25 98 ALA A N 1
ATOM 816 C CA . ALA A 1 98 ? 11.546 -4.762 -10.748 1.00 92.25 98 ALA A CA 1
ATOM 817 C C . ALA A 1 98 ? 12.733 -5.684 -10.447 1.00 92.25 98 ALA A C 1
ATOM 819 O O . ALA A 1 98 ? 13.862 -5.212 -10.357 1.00 92.25 98 ALA A O 1
ATOM 820 N N . MET A 1 99 ? 12.492 -6.990 -10.330 1.00 90.62 99 MET A N 1
ATOM 821 C CA . MET A 1 99 ? 13.539 -7.975 -10.084 1.00 90.62 99 MET A CA 1
ATOM 822 C C . MET A 1 99 ? 14.490 -8.076 -11.273 1.00 90.62 99 MET A C 1
ATOM 824 O O . MET A 1 99 ? 15.699 -8.087 -11.079 1.00 90.62 99 MET A O 1
ATOM 828 N N . ALA A 1 100 ? 13.958 -8.058 -12.496 1.00 89.25 100 ALA A N 1
ATOM 829 C CA . ALA A 1 100 ? 14.777 -8.041 -13.697 1.00 89.25 100 ALA A CA 1
ATOM 830 C C . ALA A 1 100 ? 15.622 -6.768 -13.814 1.00 89.25 100 ALA A C 1
ATOM 832 O O . ALA A 1 100 ? 16.773 -6.839 -14.220 1.00 89.25 100 ALA A O 1
ATOM 833 N N . LEU A 1 101 ? 15.082 -5.610 -13.436 1.00 87.00 101 LEU A N 1
ATOM 834 C CA . LEU A 1 101 ? 15.785 -4.339 -13.601 1.00 87.00 101 LEU A CA 1
ATOM 835 C C . LEU A 1 101 ? 16.777 -4.019 -12.465 1.00 87.00 101 LEU A C 1
ATOM 837 O O . LEU A 1 101 ? 17.805 -3.403 -12.725 1.00 87.00 101 LEU A O 1
ATOM 841 N N . LEU A 1 102 ? 16.482 -4.404 -11.217 1.00 88.06 102 LEU A N 1
ATOM 842 C CA . LEU A 1 102 ? 17.302 -4.070 -10.036 1.00 88.06 102 LEU A CA 1
ATOM 843 C C . LEU A 1 102 ? 18.179 -5.224 -9.531 1.00 88.06 102 LEU A C 1
ATOM 845 O O . LEU A 1 102 ? 19.154 -4.973 -8.828 1.00 88.06 102 LEU A O 1
ATOM 849 N N . HIS A 1 103 ? 17.813 -6.469 -9.837 1.00 87.19 103 HIS A N 1
ATOM 850 C CA . HIS A 1 103 ? 18.465 -7.684 -9.339 1.00 87.19 103 HIS A CA 1
ATOM 851 C C . HIS A 1 103 ? 18.626 -8.720 -10.458 1.00 87.19 103 HIS A C 1
ATOM 853 O O . HIS A 1 103 ? 18.302 -9.902 -10.291 1.00 87.19 103 HIS A O 1
ATOM 859 N N . ALA A 1 104 ? 19.118 -8.264 -11.609 1.00 83.69 104 ALA A N 1
ATOM 860 C CA . ALA A 1 104 ? 19.319 -9.075 -12.805 1.00 83.69 104 ALA A CA 1
ATOM 861 C C . ALA A 1 104 ? 20.166 -10.328 -12.519 1.00 83.69 104 ALA A C 1
ATOM 863 O O . ALA A 1 104 ? 19.847 -11.424 -12.971 1.00 83.69 104 ALA A O 1
ATOM 864 N N . GLU A 1 105 ? 21.197 -10.186 -11.687 1.00 81.31 105 GLU A N 1
ATOM 865 C CA . GLU A 1 105 ? 22.089 -11.266 -11.255 1.00 81.31 105 GLU A CA 1
ATOM 866 C C . GLU A 1 105 ? 21.406 -12.381 -10.446 1.00 81.31 105 GLU A C 1
ATOM 868 O O . GLU A 1 105 ? 21.952 -13.476 -10.323 1.00 81.31 105 GLU A O 1
ATOM 873 N N . LYS A 1 106 ? 20.209 -12.131 -9.904 1.00 84.44 106 LYS A N 1
ATOM 874 C CA . LYS A 1 106 ? 19.452 -13.106 -9.107 1.00 84.44 106 LYS A CA 1
ATOM 875 C C . LYS A 1 106 ? 18.358 -13.823 -9.911 1.00 84.44 106 LYS A C 1
ATOM 877 O O . LYS A 1 106 ? 17.733 -14.734 -9.368 1.00 84.44 106 LYS A O 1
ATOM 882 N N . ILE A 1 107 ? 18.091 -13.437 -11.167 1.00 82.69 107 ILE A N 1
ATOM 883 C CA . ILE A 1 107 ? 16.999 -14.008 -11.977 1.00 82.69 107 ILE A CA 1
ATOM 884 C C . ILE A 1 107 ? 17.486 -14.851 -13.153 1.00 82.69 107 ILE A C 1
ATOM 886 O O . ILE A 1 107 ? 18.241 -14.408 -14.014 1.00 82.69 107 ILE A O 1
ATOM 890 N N . LYS A 1 108 ? 16.972 -16.082 -13.235 1.00 79.25 108 LYS A N 1
ATOM 891 C CA . LYS A 1 108 ? 17.331 -17.021 -14.304 1.00 79.25 108 LYS A CA 1
ATOM 892 C C . LYS A 1 108 ? 16.677 -16.680 -15.645 1.00 79.25 108 LYS A C 1
ATOM 894 O O . LYS A 1 108 ? 17.273 -16.924 -16.685 1.00 79.25 108 LYS A O 1
ATOM 899 N N . TYR A 1 109 ? 15.460 -16.140 -15.623 1.00 80.12 109 TYR A N 1
ATOM 900 C CA . TYR A 1 109 ? 14.678 -15.857 -16.825 1.00 80.12 109 TYR A CA 1
ATOM 901 C C . TYR A 1 109 ? 14.228 -14.402 -16.842 1.00 80.12 109 TYR A C 1
ATOM 903 O O . TYR A 1 109 ? 13.771 -13.874 -15.827 1.00 80.12 109 TYR A O 1
ATOM 911 N N . ILE A 1 110 ? 14.336 -13.774 -18.011 1.00 81.44 110 ILE A N 1
ATOM 912 C CA . ILE A 1 110 ? 13.924 -12.390 -18.232 1.00 81.44 110 ILE A CA 1
ATOM 913 C C . ILE A 1 110 ? 12.458 -12.384 -18.683 1.00 81.44 110 ILE A C 1
ATOM 915 O O . ILE A 1 110 ? 12.106 -13.132 -19.597 1.00 81.44 110 ILE A O 1
ATOM 919 N N . PRO A 1 111 ? 11.593 -11.543 -18.090 1.00 85.06 111 PRO A N 1
ATOM 920 C CA . PRO A 1 111 ? 10.229 -11.387 -18.577 1.00 85.06 111 PRO A CA 1
ATOM 921 C C . PRO A 1 111 ? 10.183 -10.877 -20.022 1.00 85.06 111 PRO A C 1
ATOM 923 O O . PRO A 1 111 ? 10.946 -9.986 -20.399 1.00 85.06 111 PRO A O 1
ATOM 926 N N . ILE A 1 112 ? 9.241 -11.385 -20.820 1.00 81.75 112 ILE A N 1
ATOM 927 C CA . ILE A 1 112 ? 9.151 -11.077 -22.257 1.00 81.75 112 ILE A CA 1
ATOM 928 C C . ILE A 1 112 ? 9.034 -9.571 -22.545 1.00 81.75 112 ILE A C 1
ATOM 930 O O . ILE A 1 112 ? 9.677 -9.061 -23.457 1.00 81.75 112 ILE A O 1
ATOM 934 N N . TRP A 1 113 ? 8.300 -8.833 -21.710 1.00 83.38 113 TRP A N 1
ATOM 935 C CA . TRP A 1 113 ? 8.125 -7.385 -21.846 1.00 83.38 113 TRP A CA 1
ATOM 936 C C . TRP A 1 113 ? 9.408 -6.583 -21.573 1.00 83.38 113 TRP A C 1
ATOM 938 O O . TRP A 1 113 ? 9.597 -5.498 -22.123 1.00 83.38 113 TRP A O 1
ATOM 948 N N . ILE A 1 114 ? 10.312 -7.109 -20.741 1.00 82.06 114 ILE A N 1
ATOM 949 C CA . ILE A 1 114 ? 11.649 -6.530 -20.558 1.00 82.06 114 ILE A CA 1
ATOM 950 C C . ILE A 1 114 ? 12.516 -6.845 -21.777 1.00 82.06 114 ILE A C 1
ATOM 952 O O . ILE A 1 114 ? 13.198 -5.960 -22.293 1.00 82.06 114 ILE A O 1
ATOM 956 N N . HIS A 1 115 ? 12.451 -8.080 -22.284 1.00 75.56 115 HIS A N 1
ATOM 957 C CA . HIS A 1 115 ? 13.177 -8.467 -23.493 1.00 75.56 115 HIS A CA 1
ATOM 958 C C . HIS A 1 115 ? 12.823 -7.557 -24.686 1.00 75.56 115 HIS A C 1
ATOM 960 O O . HIS A 1 115 ? 13.717 -6.984 -25.319 1.00 75.56 115 HIS A O 1
ATOM 966 N N . GLN A 1 116 ? 11.521 -7.341 -24.906 1.00 71.62 116 GLN A N 1
ATOM 967 C CA . GLN A 1 116 ? 10.942 -6.487 -25.954 1.00 71.62 116 GLN A CA 1
ATOM 968 C C . GLN A 1 116 ? 11.251 -4.988 -25.804 1.00 71.62 116 GLN A C 1
ATOM 970 O O . GLN A 1 116 ? 10.976 -4.220 -26.717 1.00 71.62 116 GLN A O 1
ATOM 975 N N . ASN A 1 117 ? 11.851 -4.561 -24.688 1.00 74.44 117 ASN A N 1
ATOM 976 C CA . ASN A 1 117 ? 12.198 -3.168 -24.417 1.00 74.44 117 ASN A CA 1
ATOM 977 C C . ASN A 1 117 ? 11.010 -2.197 -24.477 1.00 74.44 117 ASN A C 1
ATOM 979 O O . ASN A 1 117 ? 11.088 -1.138 -25.095 1.00 74.44 117 ASN A O 1
ATOM 983 N N . ILE A 1 118 ? 9.923 -2.516 -23.771 1.00 75.69 118 ILE A N 1
ATOM 984 C CA . ILE A 1 118 ? 8.747 -1.631 -23.709 1.00 75.69 118 ILE A CA 1
ATOM 985 C C . ILE A 1 118 ? 9.114 -0.198 -23.280 1.00 75.69 118 ILE A C 1
ATOM 987 O O . ILE A 1 118 ? 8.537 0.764 -23.776 1.00 75.69 118 ILE A O 1
ATOM 991 N N . GLN A 1 119 ? 10.129 -0.030 -22.425 1.00 71.38 119 GLN A N 1
ATOM 992 C CA . GLN A 1 119 ? 10.608 1.297 -22.034 1.00 71.38 119 GLN A CA 1
ATOM 993 C C . GLN A 1 119 ? 11.085 2.143 -23.225 1.00 71.38 119 GLN A C 1
ATOM 995 O O . GLN A 1 119 ? 10.810 3.337 -23.241 1.00 71.38 119 GLN A O 1
ATOM 1000 N N . SER A 1 120 ? 11.769 1.589 -24.232 1.00 68.62 120 SER A N 1
ATOM 1001 C CA . SER A 1 120 ? 12.227 2.411 -25.365 1.00 68.62 120 SER A CA 1
ATOM 1002 C C . SER A 1 120 ? 11.088 2.882 -26.261 1.00 68.62 120 SER A C 1
ATOM 1004 O O . SER A 1 120 ? 11.194 3.963 -26.829 1.00 68.62 120 SER A O 1
ATOM 1006 N N . ILE A 1 121 ? 10.004 2.107 -26.358 1.00 73.75 121 ILE A N 1
ATOM 1007 C CA . ILE A 1 121 ? 8.847 2.452 -27.196 1.00 73.75 121 ILE A CA 1
ATOM 1008 C C . ILE A 1 121 ? 8.199 3.751 -26.696 1.00 73.75 121 ILE A C 1
ATOM 1010 O O . ILE A 1 121 ? 7.909 4.643 -27.479 1.00 73.75 121 ILE A O 1
ATOM 1014 N N . PHE A 1 122 ? 8.085 3.923 -25.379 1.00 70.56 122 PHE A N 1
ATOM 1015 C CA . PHE A 1 122 ? 7.513 5.136 -24.780 1.00 70.56 122 PHE A CA 1
ATOM 1016 C C . PHE A 1 122 ? 8.506 6.300 -24.623 1.00 70.56 122 PHE A C 1
ATOM 1018 O O . PHE A 1 122 ? 8.158 7.342 -24.072 1.00 70.56 122 PHE A O 1
ATOM 1025 N N . HIS A 1 123 ? 9.760 6.143 -25.057 1.00 62.19 123 HIS A N 1
ATOM 1026 C CA . HIS A 1 123 ? 10.740 7.233 -25.069 1.00 62.19 123 HIS A CA 1
ATOM 1027 C C . HIS A 1 123 ? 10.745 8.021 -26.390 1.00 62.19 123 HIS A C 1
ATOM 1029 O O . HIS A 1 123 ? 11.251 9.142 -26.402 1.00 62.19 123 HIS A O 1
ATOM 1035 N N . SER A 1 124 ? 10.199 7.474 -27.483 1.00 50.38 124 SER A N 1
ATOM 1036 C CA . SER A 1 124 ? 10.331 8.061 -28.826 1.00 50.38 124 SER A CA 1
ATOM 1037 C C . SER A 1 124 ? 9.356 9.197 -29.145 1.00 50.38 124 SER A C 1
ATOM 1039 O O . SER A 1 124 ? 9.563 9.881 -30.140 1.00 50.38 124 SER A O 1
ATOM 1041 N N . SER A 1 125 ? 8.333 9.452 -28.328 1.00 46.53 125 SER A N 1
ATOM 1042 C CA . SER A 1 125 ? 7.320 10.476 -28.635 1.00 46.53 125 SER A CA 1
ATOM 1043 C C . SER A 1 125 ? 7.690 11.907 -28.217 1.00 46.53 125 SER A C 1
ATOM 1045 O O . SER A 1 125 ? 7.062 12.843 -28.697 1.00 46.53 125 SER A O 1
ATOM 1047 N N . ASN A 1 126 ? 8.733 12.116 -27.399 1.00 38.72 126 ASN A N 1
ATOM 1048 C CA . ASN A 1 126 ? 9.094 13.453 -26.886 1.00 38.72 126 ASN A CA 1
ATOM 1049 C C . ASN A 1 126 ? 10.406 14.048 -27.434 1.00 38.72 126 ASN A C 1
ATOM 1051 O O . ASN A 1 126 ? 10.753 15.162 -27.055 1.00 38.72 126 ASN A O 1
ATOM 1055 N N . ASN A 1 127 ? 11.128 13.353 -28.320 1.00 36.56 127 ASN A N 1
ATOM 1056 C CA . ASN A 1 127 ? 12.426 13.826 -28.835 1.00 36.56 127 ASN A CA 1
ATOM 1057 C C . ASN A 1 127 ? 12.400 14.293 -30.305 1.00 36.56 127 ASN A C 1
ATOM 1059 O O . ASN A 1 127 ? 13.453 14.570 -30.866 1.00 36.56 127 ASN A O 1
ATOM 1063 N N . ASN A 1 128 ? 11.224 14.442 -30.924 1.00 36.91 128 ASN A N 1
ATOM 1064 C CA . ASN A 1 128 ? 11.100 14.979 -32.286 1.00 36.91 128 ASN A CA 1
ATOM 1065 C C . ASN A 1 128 ? 10.578 16.429 -32.302 1.00 36.91 128 ASN A C 1
ATOM 1067 O O . ASN A 1 128 ? 9.663 16.756 -33.049 1.00 36.91 128 ASN A O 1
ATOM 1071 N N . ILE A 1 129 ? 11.182 17.305 -31.491 1.00 42.00 129 ILE A N 1
ATOM 1072 C CA . ILE A 1 129 ? 11.285 18.750 -31.793 1.00 42.00 129 ILE A CA 1
ATOM 1073 C C . ILE A 1 129 ? 12.762 19.169 -31.677 1.00 42.00 129 ILE A C 1
ATOM 1075 O O . ILE A 1 129 ? 13.109 20.241 -31.193 1.00 42.00 129 ILE A O 1
ATOM 1079 N N . ASP A 1 130 ? 13.668 18.307 -32.139 1.00 32.75 130 ASP A N 1
ATOM 1080 C CA . ASP A 1 130 ? 15.035 18.718 -32.439 1.00 32.75 130 ASP A CA 1
ATOM 1081 C C . ASP A 1 130 ? 15.069 19.235 -33.885 1.00 32.75 130 ASP A C 1
ATOM 1083 O O . ASP A 1 130 ? 15.450 18.531 -34.826 1.00 32.75 130 ASP A O 1
ATOM 1087 N N . ASN A 1 131 ? 14.713 20.516 -34.045 1.00 35.00 131 ASN A N 1
ATOM 1088 C CA . ASN A 1 131 ? 14.857 21.315 -35.276 1.00 35.00 131 ASN A CA 1
ATOM 1089 C C . ASN A 1 131 ? 16.314 21.412 -35.796 1.00 35.00 131 ASN A C 1
ATOM 1091 O O . ASN A 1 131 ? 16.582 22.081 -36.788 1.00 35.00 131 ASN A O 1
ATOM 1095 N N . ASN A 1 132 ? 17.262 20.701 -35.182 1.00 34.97 132 ASN A N 1
ATOM 1096 C CA . ASN A 1 132 ? 18.684 20.700 -35.528 1.00 34.97 132 ASN A CA 1
ATOM 1097 C C . ASN A 1 132 ? 19.107 19.528 -36.434 1.00 34.97 132 ASN A C 1
ATOM 1099 O O . ASN A 1 132 ? 20.286 19.407 -36.773 1.00 34.97 132 ASN A O 1
ATOM 1103 N N . SER A 1 133 ? 18.174 18.660 -36.840 1.00 35.00 133 SER A N 1
ATOM 1104 C CA . SER A 1 133 ? 18.431 17.603 -37.832 1.00 35.00 133 SER A CA 1
ATOM 1105 C C . SER A 1 133 ? 18.157 18.047 -39.277 1.00 35.00 133 SER A C 1
ATOM 1107 O O . SER A 1 133 ? 18.755 17.496 -40.197 1.00 35.00 133 SER A O 1
ATOM 1109 N N . ILE A 1 134 ? 17.354 19.099 -39.484 1.00 35.91 134 ILE A N 1
ATOM 1110 C CA . ILE A 1 134 ? 17.032 19.632 -40.820 1.00 35.91 134 ILE A CA 1
ATOM 1111 C C . ILE A 1 134 ? 18.190 20.478 -41.389 1.00 35.91 134 ILE A C 1
ATOM 1113 O O . ILE A 1 134 ? 18.446 20.428 -42.587 1.00 35.91 134 ILE A O 1
ATOM 1117 N N . GLN A 1 135 ? 18.990 21.144 -40.547 1.00 33.78 135 GLN A N 1
ATOM 1118 C CA . GLN A 1 135 ? 20.163 21.924 -40.990 1.00 33.78 135 GLN A CA 1
ATOM 1119 C C . GLN A 1 135 ? 21.424 21.093 -41.285 1.00 33.78 135 GLN A C 1
ATOM 1121 O O . GLN A 1 135 ? 22.344 21.580 -41.925 1.00 33.78 135 GLN A O 1
ATOM 1126 N N . LYS A 1 136 ? 21.500 19.823 -40.860 1.00 32.12 136 LYS A N 1
ATOM 1127 C CA . LYS A 1 136 ? 22.663 18.957 -41.165 1.00 32.12 136 LYS A CA 1
ATOM 1128 C C . LYS A 1 136 ? 22.495 18.114 -42.428 1.00 32.12 136 LYS A C 1
ATOM 1130 O O . LYS A 1 136 ? 23.459 17.497 -42.879 1.00 32.12 136 LYS A O 1
ATOM 1135 N N . LEU A 1 137 ? 21.287 18.092 -42.991 1.00 30.50 137 LEU A N 1
ATOM 1136 C CA . LEU A 1 137 ? 20.987 17.481 -44.283 1.00 30.50 137 LEU A CA 1
ATOM 1137 C C . LEU A 1 137 ? 21.036 18.501 -45.432 1.00 30.50 137 LEU A C 1
ATOM 1139 O O . LEU A 1 137 ? 21.254 18.076 -46.555 1.00 30.50 137 LEU A O 1
ATOM 1143 N N . SER A 1 138 ? 20.927 19.813 -45.191 1.00 32.75 138 SER A N 1
ATOM 1144 C CA . SER A 1 138 ? 21.104 20.837 -46.241 1.00 32.75 138 SER A CA 1
ATOM 1145 C C . SER A 1 138 ? 22.568 21.044 -46.646 1.00 32.75 138 SER A C 1
ATOM 1147 O O . SER A 1 138 ? 22.857 21.279 -47.816 1.00 32.75 138 SER A O 1
ATOM 1149 N N . ASP A 1 139 ? 23.506 20.866 -45.715 1.00 31.31 139 ASP A N 1
ATOM 1150 C CA . ASP A 1 139 ? 24.912 21.251 -45.927 1.00 31.31 139 ASP A CA 1
ATOM 1151 C C . ASP A 1 139 ? 25.774 20.118 -46.511 1.00 31.31 139 ASP A C 1
ATOM 1153 O O . ASP A 1 139 ? 26.974 20.280 -46.726 1.00 31.31 139 ASP A O 1
ATOM 1157 N N . LYS A 1 140 ? 25.170 18.954 -46.789 1.00 31.67 140 LYS A N 1
ATOM 1158 C CA . LYS A 1 140 ? 25.864 17.775 -47.337 1.00 31.67 140 LYS A CA 1
ATOM 1159 C C . LYS A 1 140 ? 25.515 17.448 -48.793 1.00 31.67 140 LYS A C 1
ATOM 1161 O O . LYS A 1 140 ? 26.095 16.514 -49.336 1.00 31.67 140 LYS A O 1
ATOM 1166 N N . TYR A 1 141 ? 24.621 18.216 -49.424 1.00 28.34 141 TYR A N 1
ATOM 1167 C CA . TYR A 1 141 ? 24.179 17.997 -50.813 1.00 28.34 141 TYR A CA 1
ATOM 1168 C C . TYR A 1 141 ? 24.593 19.093 -51.811 1.00 28.34 141 TYR A C 1
ATOM 1170 O O . TYR A 1 141 ? 24.185 19.025 -52.965 1.00 28.34 141 TYR A O 1
ATOM 1178 N N . ILE A 1 142 ? 25.430 20.067 -51.429 1.00 31.45 142 ILE A N 1
ATOM 1179 C CA . ILE A 1 142 ? 25.924 21.093 -52.379 1.00 31.45 142 ILE A CA 1
ATOM 1180 C C . ILE A 1 142 ? 27.334 20.796 -52.918 1.00 31.45 142 ILE A C 1
ATOM 1182 O O . ILE A 1 142 ? 27.740 21.355 -53.932 1.00 31.45 142 ILE A O 1
ATOM 1186 N N . THR A 1 143 ? 28.071 19.840 -52.356 1.00 31.30 143 THR A N 1
ATOM 1187 C CA . THR A 1 143 ? 29.400 19.479 -52.871 1.00 31.30 143 THR A CA 1
ATOM 1188 C C . THR A 1 143 ? 29.431 18.010 -53.250 1.00 31.30 143 THR A C 1
ATOM 1190 O O . THR A 1 143 ? 29.660 17.164 -52.389 1.00 31.30 143 THR A O 1
ATOM 1193 N N . ASN A 1 144 ? 29.120 17.713 -54.514 1.00 25.94 144 ASN A N 1
ATOM 1194 C CA . ASN A 1 144 ? 29.832 16.752 -55.372 1.00 25.94 144 ASN A CA 1
ATOM 1195 C C . ASN A 1 144 ? 29.001 16.470 -56.633 1.00 25.94 144 ASN A C 1
ATOM 1197 O O . ASN A 1 144 ? 28.406 15.408 -56.793 1.00 25.94 144 ASN A O 1
ATOM 1201 N N . ASN A 1 145 ? 28.995 17.435 -57.555 1.00 25.17 145 ASN A N 1
ATOM 1202 C CA . ASN A 1 145 ? 28.761 17.139 -58.963 1.00 25.17 145 ASN A CA 1
ATOM 1203 C C . ASN A 1 145 ? 30.088 16.664 -59.559 1.00 25.17 145 ASN A C 1
ATOM 1205 O O . ASN A 1 145 ? 30.997 17.466 -59.765 1.00 25.17 145 ASN A O 1
ATOM 1209 N N . SER A 1 146 ? 30.206 15.368 -59.831 1.00 25.05 146 SER A N 1
ATOM 1210 C CA . SER A 1 146 ? 30.829 14.878 -61.067 1.00 25.05 146 SER A CA 1
ATOM 1211 C C . SER A 1 146 ? 30.668 13.362 -61.208 1.00 25.05 146 SER A C 1
ATOM 1213 O O . SER A 1 146 ? 31.184 12.575 -60.424 1.00 25.05 146 SER A O 1
ATOM 1215 N N . ASN A 1 147 ? 30.005 13.014 -62.310 1.00 24.86 147 ASN A N 1
ATOM 1216 C CA . ASN A 1 147 ? 30.267 11.864 -63.169 1.00 24.86 147 ASN A CA 1
ATOM 1217 C C . ASN A 1 147 ? 29.640 10.501 -62.809 1.00 24.86 147 ASN A C 1
ATOM 1219 O O . ASN A 1 147 ? 30.179 9.698 -62.063 1.00 24.86 147 ASN A O 1
ATOM 1223 N N . HIS A 1 148 ? 28.583 10.226 -63.585 1.00 23.98 148 HIS A N 1
ATOM 1224 C CA . HIS A 1 148 ? 28.439 9.064 -64.472 1.00 23.98 148 HIS A CA 1
ATOM 1225 C C . HIS A 1 148 ? 27.936 7.710 -63.913 1.00 23.98 148 HIS A C 1
ATOM 1227 O O . HIS A 1 148 ? 28.629 7.012 -63.187 1.00 23.98 148 HIS A O 1
ATOM 1233 N N . VAL A 1 149 ? 26.786 7.310 -64.497 1.00 22.70 149 VAL A N 1
ATOM 1234 C CA . VAL A 1 149 ? 26.379 5.956 -64.959 1.00 22.70 149 VAL A CA 1
ATOM 1235 C C . VAL A 1 149 ? 25.317 5.196 -64.133 1.00 22.70 149 VAL A C 1
ATOM 1237 O O . VAL A 1 149 ? 25.608 4.643 -63.084 1.00 22.70 149 VAL A O 1
ATOM 1240 N N . LEU A 1 150 ? 24.094 5.171 -64.712 1.00 22.73 150 LEU A N 1
ATOM 1241 C CA . LEU A 1 150 ? 23.167 4.037 -64.989 1.00 22.73 150 LEU A CA 1
ATOM 1242 C C . LEU A 1 150 ? 22.995 2.981 -63.873 1.00 22.73 150 LEU A C 1
ATOM 1244 O O . LEU A 1 150 ? 23.962 2.385 -63.437 1.00 22.73 150 LEU A O 1
ATOM 1248 N N . SER A 1 151 ? 21.824 2.530 -63.419 1.00 23.28 151 SER A N 1
ATOM 1249 C CA . SER A 1 151 ? 20.472 2.332 -63.975 1.00 23.28 151 SER A CA 1
ATOM 1250 C C . SER A 1 151 ? 19.627 1.755 -62.804 1.00 23.28 151 SER A C 1
ATOM 1252 O O . SER A 1 151 ? 20.201 1.178 -61.885 1.00 23.28 151 SER A O 1
ATOM 1254 N N . LEU A 1 152 ? 18.312 1.944 -62.664 1.00 23.38 152 LEU A N 1
ATOM 1255 C CA . LEU A 1 152 ? 17.273 1.110 -63.283 1.00 23.38 152 LEU A CA 1
ATOM 1256 C C . LEU A 1 152 ? 15.879 1.585 -62.814 1.00 23.38 152 LEU A C 1
ATOM 1258 O O . LEU A 1 152 ? 15.570 1.561 -61.626 1.00 23.38 152 LEU A O 1
ATOM 1262 N N . ASN A 1 153 ? 15.066 1.962 -63.799 1.00 23.22 153 ASN A N 1
ATOM 1263 C CA . ASN A 1 153 ? 13.620 1.772 -63.949 1.00 23.22 153 ASN A CA 1
ATOM 1264 C C . ASN A 1 153 ? 12.665 1.981 -62.762 1.00 23.22 153 ASN A C 1
ATOM 1266 O O . ASN A 1 153 ? 12.380 1.086 -61.969 1.00 23.22 153 ASN A O 1
ATOM 1270 N N . ASN A 1 154 ? 11.996 3.133 -62.835 1.00 24.67 154 ASN A N 1
ATOM 1271 C CA . ASN A 1 154 ? 10.635 3.352 -62.364 1.00 24.67 154 ASN A CA 1
ATOM 1272 C C . ASN A 1 154 ? 9.645 2.521 -63.191 1.00 24.67 154 ASN A C 1
ATOM 1274 O O . ASN A 1 154 ? 9.613 2.667 -64.409 1.00 24.67 154 ASN A O 1
ATOM 1278 N N . ASN A 1 155 ? 8.767 1.765 -62.532 1.00 24.38 155 ASN A N 1
ATOM 1279 C CA . ASN A 1 155 ? 7.449 1.449 -63.077 1.00 24.38 155 ASN A CA 1
ATOM 1280 C C . ASN A 1 155 ? 6.384 1.858 -62.058 1.00 24.38 155 ASN A C 1
ATOM 1282 O O . ASN A 1 155 ? 6.263 1.293 -60.973 1.00 24.38 1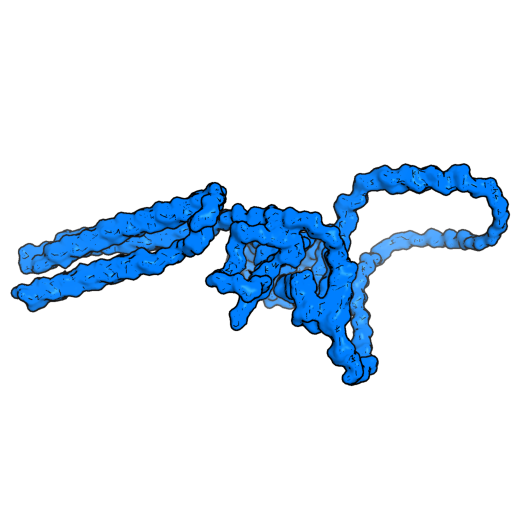55 ASN A O 1
ATOM 1286 N N . ILE A 1 156 ? 5.645 2.892 -62.447 1.00 24.70 156 ILE A N 1
ATOM 1287 C CA . ILE A 1 156 ? 4.432 3.406 -61.823 1.00 24.70 156 ILE A CA 1
ATOM 1288 C C . ILE A 1 156 ? 3.284 2.460 -62.177 1.00 24.70 156 ILE A C 1
ATOM 1290 O O . ILE A 1 156 ? 3.061 2.215 -63.358 1.00 24.70 156 ILE A O 1
ATOM 1294 N N . LEU A 1 157 ? 2.500 2.026 -61.188 1.00 24.22 157 LEU A N 1
ATOM 1295 C CA . LEU A 1 157 ? 1.082 1.713 -61.375 1.00 24.22 157 LEU A CA 1
ATOM 1296 C C . LEU A 1 157 ? 0.301 2.151 -60.130 1.00 24.22 157 LEU A C 1
ATOM 1298 O O . LEU A 1 157 ? 0.411 1.568 -59.054 1.00 24.22 157 LEU A O 1
ATOM 1302 N N . ASN A 1 158 ? -0.479 3.216 -60.317 1.00 24.64 158 ASN A N 1
ATOM 1303 C CA . ASN A 1 158 ? -1.550 3.653 -59.432 1.00 24.64 158 ASN A CA 1
ATOM 1304 C C . ASN A 1 158 ? -2.641 2.575 -59.360 1.00 24.64 158 ASN A C 1
ATOM 1306 O O . ASN A 1 158 ? -3.090 2.106 -60.403 1.00 24.64 158 ASN A O 1
ATOM 1310 N N . MET A 1 159 ? -3.156 2.278 -58.163 1.00 23.11 159 MET A N 1
ATOM 1311 C CA . MET A 1 159 ? -4.541 1.826 -58.009 1.00 23.11 159 MET A CA 1
ATOM 1312 C C . MET A 1 159 ? -5.094 2.206 -56.624 1.00 23.11 159 MET A C 1
ATOM 1314 O O . MET A 1 159 ? -4.416 2.121 -55.604 1.00 23.11 159 MET A O 1
ATOM 1318 N N . SER A 1 160 ? -6.334 2.671 -56.653 1.00 22.34 160 SER A N 1
ATOM 1319 C CA . SER A 1 160 ? -7.231 3.200 -55.620 1.00 22.34 160 SER A CA 1
ATOM 1320 C C . SER A 1 160 ? -7.515 2.307 -54.389 1.00 22.34 160 SER A C 1
ATOM 1322 O O . SER A 1 160 ? -7.626 1.098 -54.541 1.00 22.34 160 SER A O 1
ATOM 1324 N N . ASN A 1 161 ? -7.701 2.966 -53.222 1.00 25.47 161 ASN A N 1
ATOM 1325 C CA . ASN A 1 161 ? -8.360 2.630 -51.920 1.00 25.47 161 ASN A CA 1
ATOM 1326 C C . ASN A 1 161 ? -9.216 1.333 -51.788 1.00 25.47 161 ASN A C 1
ATOM 1328 O O . ASN A 1 161 ? -9.757 0.910 -52.804 1.00 25.47 161 ASN A O 1
ATOM 1332 N N . PRO A 1 162 ? -9.561 0.805 -50.569 1.00 33.75 162 PRO A N 1
ATOM 1333 C CA . PRO A 1 162 ? -9.279 1.233 -49.175 1.00 33.75 162 PRO A CA 1
ATOM 1334 C C . PRO A 1 162 ? -8.869 0.083 -48.187 1.00 33.75 162 PRO A C 1
ATOM 1336 O O . PRO A 1 162 ? -8.832 -1.091 -48.529 1.00 33.75 162 PRO A O 1
ATOM 1339 N N . SER A 1 163 ? -8.624 0.430 -46.911 1.00 28.31 163 SER A N 1
ATOM 1340 C CA . SER A 1 163 ? -8.693 -0.432 -45.701 1.00 28.31 163 SER A CA 1
ATOM 1341 C C . SER A 1 163 ? -7.845 -1.720 -45.609 1.00 28.31 163 SER A C 1
ATOM 1343 O O . SER A 1 163 ? -8.242 -2.785 -46.065 1.00 28.31 163 SER A O 1
ATOM 1345 N N . SER A 1 164 ? -6.763 -1.678 -44.822 1.00 23.62 164 SER A N 1
ATOM 1346 C CA . SER A 1 164 ? -6.371 -2.796 -43.942 1.00 23.62 164 SER A CA 1
ATOM 1347 C C . SER A 1 164 ? -5.399 -2.311 -42.861 1.00 23.62 164 SER A C 1
ATOM 1349 O O . SER A 1 164 ? -4.213 -2.081 -43.089 1.00 23.62 164 SER A O 1
ATOM 1351 N N . TYR A 1 165 ? -5.918 -2.132 -41.647 1.00 25.25 165 TYR A N 1
ATOM 1352 C CA . TYR A 1 165 ? -5.089 -1.927 -40.465 1.00 25.25 165 TYR A CA 1
ATOM 1353 C C . TYR A 1 165 ? -4.298 -3.214 -40.205 1.00 25.25 165 TYR A C 1
ATOM 1355 O O . TYR A 1 165 ? -4.879 -4.266 -39.937 1.00 25.25 165 TYR A O 1
ATOM 1363 N N . LYS A 1 166 ? -2.965 -3.138 -40.305 1.00 24.95 166 LYS A N 1
ATOM 1364 C CA . LYS A 1 166 ? -2.056 -4.240 -39.970 1.00 24.95 166 LYS A CA 1
ATOM 1365 C C . LYS A 1 166 ? -2.129 -4.541 -38.475 1.00 24.95 166 LYS A C 1
ATOM 1367 O O . LYS A 1 166 ? -1.458 -3.920 -37.656 1.00 24.95 166 LYS A O 1
ATOM 1372 N N . ILE A 1 167 ? -2.927 -5.546 -38.144 1.00 26.25 167 ILE A N 1
ATOM 1373 C CA . ILE A 1 167 ? -2.820 -6.312 -36.911 1.00 26.25 167 ILE A CA 1
ATOM 1374 C C . ILE A 1 167 ? -1.502 -7.099 -36.990 1.00 26.25 167 ILE A C 1
ATOM 1376 O O . ILE A 1 167 ? -1.422 -8.119 -37.669 1.00 26.25 167 ILE A O 1
ATOM 1380 N N . ASN A 1 168 ? -0.454 -6.643 -36.303 1.00 24.67 168 ASN A N 1
ATOM 1381 C CA . ASN A 1 168 ? 0.735 -7.468 -36.073 1.00 24.67 168 ASN A CA 1
ATOM 1382 C C . ASN A 1 168 ? 0.457 -8.431 -34.907 1.00 24.67 168 ASN A C 1
ATOM 1384 O O . ASN A 1 168 ? 0.882 -8.209 -33.772 1.00 24.67 168 ASN A O 1
ATOM 1388 N N . ILE A 1 169 ? -0.260 -9.520 -35.195 1.00 27.41 169 ILE A N 1
ATOM 1389 C CA . ILE A 1 169 ? -0.195 -10.743 -34.388 1.00 27.41 169 ILE A CA 1
ATOM 1390 C C . ILE A 1 169 ? 1.200 -11.335 -34.620 1.00 27.41 169 ILE A C 1
ATOM 1392 O O . ILE A 1 169 ? 1.448 -12.022 -35.604 1.00 27.41 169 ILE A O 1
ATOM 1396 N N . PHE A 1 170 ? 2.145 -11.036 -33.728 1.00 30.48 170 PHE A N 1
ATOM 1397 C CA . PHE A 1 170 ? 3.435 -11.728 -33.691 1.00 30.48 170 PHE A CA 1
ATOM 1398 C C . PHE A 1 170 ? 3.254 -13.082 -32.992 1.00 30.48 170 PHE A C 1
ATOM 1400 O O . PHE A 1 170 ? 3.567 -13.249 -31.813 1.00 30.48 170 PHE A O 1
ATOM 1407 N N . SER A 1 171 ? 2.725 -14.064 -33.718 1.00 29.42 171 SER A N 1
ATOM 1408 C CA . SER A 1 171 ? 2.799 -15.475 -33.337 1.00 29.42 171 SER A CA 1
ATOM 1409 C C . SER A 1 171 ? 4.129 -16.058 -33.818 1.00 29.42 171 SER A C 1
ATOM 1411 O O . SER A 1 171 ? 4.178 -16.743 -34.835 1.00 29.42 171 SER A O 1
ATOM 1413 N N . ASN A 1 172 ? 5.220 -15.804 -33.094 1.00 29.78 172 ASN A N 1
ATOM 1414 C CA . ASN A 1 172 ? 6.424 -16.615 -33.277 1.00 29.78 172 ASN A CA 1
ATOM 1415 C C . ASN A 1 172 ? 6.247 -17.915 -32.486 1.00 29.78 172 ASN A C 1
ATOM 1417 O O . ASN A 1 172 ? 6.403 -17.943 -31.264 1.00 29.78 172 ASN A O 1
ATOM 1421 N N . GLN A 1 173 ? 5.902 -18.988 -33.200 1.00 27.11 173 GLN A N 1
ATOM 1422 C CA . GLN A 1 173 ? 6.083 -20.358 -32.733 1.00 27.11 173 GLN A CA 1
ATOM 1423 C C . GLN A 1 173 ? 7.579 -20.570 -32.454 1.00 27.11 173 GLN A C 1
ATOM 1425 O O . GLN A 1 173 ? 8.391 -20.679 -33.369 1.00 27.11 173 GLN A O 1
ATOM 1430 N N . PHE A 1 174 ? 7.961 -20.582 -31.179 1.00 30.19 174 PHE A N 1
ATOM 1431 C CA . PHE A 1 174 ? 9.300 -20.989 -30.767 1.00 30.19 174 PHE A CA 1
ATOM 1432 C C . PHE A 1 174 ? 9.365 -22.521 -30.784 1.00 30.19 174 PHE A C 1
ATOM 1434 O O . PHE A 1 174 ? 8.788 -23.175 -29.917 1.00 30.19 174 PHE A O 1
ATOM 1441 N N . ASN A 1 175 ? 10.070 -23.091 -31.763 1.00 25.17 175 ASN A N 1
ATOM 1442 C CA . ASN A 1 175 ? 10.423 -24.511 -31.773 1.00 25.17 175 ASN A CA 1
ATOM 1443 C C . ASN A 1 175 ? 11.410 -24.799 -30.629 1.00 25.17 175 ASN A C 1
ATOM 1445 O O . ASN A 1 175 ? 12.600 -24.509 -30.728 1.00 25.17 175 ASN A O 1
ATOM 1449 N N . ILE A 1 176 ? 10.912 -25.376 -29.530 1.00 35.94 176 ILE A N 1
ATOM 1450 C CA . ILE A 1 176 ? 11.740 -26.009 -28.497 1.00 35.94 176 ILE A CA 1
ATOM 1451 C C . ILE A 1 176 ? 12.070 -27.422 -28.990 1.00 35.94 176 ILE A C 1
ATOM 1453 O O . ILE A 1 176 ? 11.327 -28.370 -28.765 1.00 35.94 176 ILE A O 1
ATOM 1457 N N . SER A 1 177 ? 13.194 -27.578 -29.678 1.00 36.28 177 SER A N 1
ATOM 1458 C CA . SER A 1 177 ? 13.943 -28.836 -29.665 1.00 36.28 177 SER A CA 1
ATOM 1459 C C . SER A 1 177 ? 15.400 -28.537 -30.008 1.00 36.28 177 SER A C 1
ATOM 1461 O O . SER A 1 177 ? 15.668 -27.780 -30.930 1.00 36.28 177 SER A O 1
ATOM 1463 N N . GLN A 1 178 ? 16.319 -29.115 -29.227 1.00 37.69 178 GLN A N 1
ATOM 1464 C CA . GLN A 1 178 ? 17.786 -28.971 -29.286 1.00 37.69 178 GLN A CA 1
ATOM 1465 C C . GLN A 1 178 ? 18.428 -27.796 -28.525 1.00 37.69 178 GLN A C 1
ATOM 1467 O O . GLN A 1 178 ? 19.163 -26.996 -29.093 1.00 37.69 178 GLN A O 1
ATOM 1472 N N . TYR A 1 179 ? 18.310 -27.791 -27.194 1.00 36.03 179 TYR A N 1
ATOM 1473 C CA . TYR A 1 179 ? 19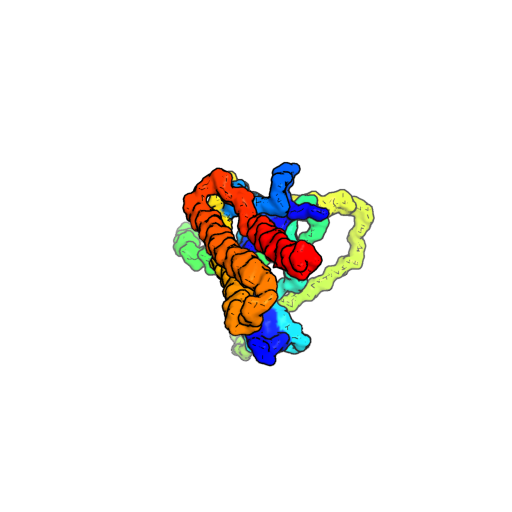.392 -27.243 -26.364 1.00 36.03 179 TYR A CA 1
ATOM 1474 C C . TYR A 1 179 ? 19.906 -28.316 -25.409 1.00 36.03 179 TYR A C 1
ATOM 1476 O O . TYR A 1 179 ? 19.320 -28.606 -24.366 1.00 36.03 179 TYR A O 1
ATOM 1484 N N . ASN A 1 180 ? 21.001 -28.941 -25.846 1.00 36.03 180 ASN A N 1
ATOM 1485 C CA . ASN A 1 180 ? 21.737 -29.970 -25.131 1.00 36.03 180 ASN A CA 1
ATOM 1486 C C . ASN A 1 180 ? 22.271 -29.464 -23.782 1.00 36.03 180 ASN A C 1
ATOM 1488 O O . ASN A 1 180 ? 22.603 -28.296 -23.571 1.00 36.03 180 ASN A O 1
ATOM 1492 N N . THR A 1 181 ? 22.381 -30.419 -22.873 1.00 41.72 181 THR A N 1
ATOM 1493 C CA . THR A 1 181 ? 22.589 -30.368 -21.422 1.00 41.72 181 THR A CA 1
ATOM 1494 C C . THR A 1 181 ? 23.928 -29.787 -20.925 1.00 41.72 181 THR A C 1
ATOM 1496 O O . THR A 1 181 ? 24.233 -29.908 -19.741 1.00 41.72 181 THR A O 1
ATOM 1499 N N . LEU A 1 182 ? 24.688 -29.068 -21.762 1.00 40.97 182 LEU A N 1
ATOM 1500 C CA . LEU A 1 182 ? 25.988 -28.453 -21.425 1.00 40.97 182 LEU A CA 1
ATOM 1501 C C . LEU A 1 182 ? 25.962 -26.915 -21.248 1.00 40.97 182 LEU A C 1
ATOM 1503 O O . LEU A 1 182 ? 26.958 -26.334 -20.836 1.00 40.97 182 LEU A O 1
ATOM 1507 N N . GLN A 1 183 ? 24.823 -26.240 -21.451 1.00 48.41 183 GLN A N 1
ATOM 1508 C CA . GLN A 1 183 ? 24.669 -24.772 -21.293 1.00 48.41 183 GLN A CA 1
ATOM 1509 C C . GLN A 1 183 ? 24.252 -24.308 -19.876 1.00 48.41 183 GLN A C 1
ATOM 1511 O O . GLN A 1 183 ? 23.674 -23.233 -19.693 1.00 48.41 183 GLN A O 1
ATOM 1516 N N . LYS A 1 184 ? 24.471 -25.127 -18.839 1.00 42.97 184 LYS A N 1
ATOM 1517 C CA . LYS A 1 184 ? 23.946 -24.851 -17.484 1.00 42.97 184 LYS A CA 1
ATOM 1518 C C . LYS A 1 184 ? 24.762 -23.790 -16.726 1.00 42.97 184 LYS A C 1
ATOM 1520 O O . LYS A 1 184 ? 24.181 -23.007 -15.976 1.00 42.97 184 LYS A O 1
ATOM 1525 N N . TYR A 1 185 ? 26.064 -23.700 -16.999 1.00 44.91 185 TYR A N 1
ATOM 1526 C CA . TYR A 1 185 ? 26.832 -22.461 -16.856 1.00 44.91 185 TYR A CA 1
ATOM 1527 C C . TYR A 1 185 ? 26.600 -21.697 -18.172 1.00 44.91 185 TYR A C 1
ATOM 1529 O O . TYR A 1 185 ? 27.014 -22.151 -19.224 1.00 44.91 185 TYR A O 1
ATOM 1537 N N . ASN A 1 186 ? 25.879 -20.586 -18.254 1.00 64.44 186 ASN A N 1
ATOM 1538 C CA . ASN A 1 186 ? 25.922 -19.458 -17.347 1.00 64.44 186 ASN A CA 1
ATOM 1539 C C . ASN A 1 186 ? 24.687 -18.569 -17.572 1.00 64.44 186 ASN A C 1
ATOM 1541 O O . ASN A 1 186 ? 24.809 -17.359 -17.723 1.00 64.44 186 ASN A O 1
ATOM 1545 N N . LEU A 1 187 ? 23.492 -19.165 -17.670 1.00 65.44 187 LEU A N 1
ATOM 1546 C CA . LEU A 1 187 ? 22.281 -18.444 -18.089 1.00 65.44 187 LEU A CA 1
ATOM 1547 C C . LEU A 1 187 ? 22.013 -17.201 -17.218 1.00 65.44 187 LEU A C 1
ATOM 1549 O O . LEU A 1 187 ? 21.696 -16.150 -17.747 1.00 65.44 187 LEU A O 1
ATOM 1553 N N . LEU A 1 188 ? 22.236 -17.299 -15.901 1.00 68.38 188 LEU A N 1
ATOM 1554 C CA . LEU A 1 188 ? 22.144 -16.181 -14.946 1.00 68.38 188 LEU A CA 1
ATOM 1555 C C . LEU A 1 188 ? 23.148 -15.052 -15.225 1.00 68.38 188 LEU A C 1
ATOM 1557 O O . LEU A 1 188 ? 22.830 -13.876 -15.082 1.00 68.38 188 LEU A O 1
ATOM 1561 N N . GLN A 1 189 ? 24.380 -15.403 -15.593 1.00 71.00 189 GLN A N 1
ATOM 1562 C CA . GLN A 1 189 ? 25.391 -14.406 -15.940 1.00 71.00 189 GLN A CA 1
ATOM 1563 C C . GLN A 1 189 ? 25.115 -13.816 -17.324 1.00 71.00 189 GLN A C 1
ATOM 1565 O O . GLN A 1 189 ? 25.305 -12.627 -17.533 1.00 71.00 189 GLN A O 1
ATOM 1570 N N . GLN A 1 190 ? 24.606 -14.610 -18.265 1.00 75.12 190 GLN A N 1
ATOM 1571 C CA . GLN A 1 190 ? 24.206 -14.128 -19.585 1.00 75.12 190 GLN A CA 1
ATOM 1572 C C . GLN A 1 190 ? 23.016 -13.167 -19.493 1.00 75.12 190 GLN A C 1
ATOM 1574 O O . GLN A 1 190 ? 23.036 -12.114 -20.130 1.00 75.12 190 GLN A O 1
ATOM 1579 N N . THR A 1 191 ? 22.006 -13.481 -18.674 1.00 74.75 191 THR A N 1
ATOM 1580 C CA . THR A 1 191 ? 20.862 -12.588 -18.450 1.00 74.75 191 THR A CA 1
ATOM 1581 C C . THR A 1 191 ? 21.293 -11.293 -17.779 1.00 74.75 191 THR A C 1
ATOM 1583 O O . THR A 1 191 ? 20.880 -10.218 -18.220 1.00 74.75 191 THR A O 1
ATOM 1586 N N . SER A 1 192 ? 22.149 -11.373 -16.756 1.00 75.81 192 SER A N 1
ATOM 1587 C CA . SER A 1 192 ? 22.647 -10.186 -16.061 1.00 75.81 192 SER A CA 1
ATOM 1588 C C . SER A 1 192 ? 23.516 -9.308 -16.961 1.00 75.81 192 SER A C 1
ATOM 1590 O O . SER A 1 192 ? 23.303 -8.096 -16.997 1.00 75.81 192 SER A O 1
ATOM 1592 N N . LEU A 1 193 ? 24.416 -9.899 -17.753 1.00 77.56 193 LEU A N 1
ATOM 1593 C CA . LEU A 1 193 ? 25.248 -9.187 -18.727 1.00 77.56 193 LEU A CA 1
ATOM 1594 C C . LEU A 1 193 ? 24.405 -8.514 -19.815 1.00 77.56 193 LEU A C 1
ATOM 1596 O O . LEU A 1 193 ? 24.628 -7.343 -20.126 1.00 77.56 193 LEU A O 1
ATOM 1600 N N . TRP A 1 194 ? 23.410 -9.214 -20.366 1.00 83.06 194 TRP A N 1
ATOM 1601 C CA . TRP A 1 194 ? 22.510 -8.644 -21.371 1.00 83.06 194 TRP A CA 1
ATOM 1602 C C . TRP A 1 194 ? 21.730 -7.445 -20.817 1.00 83.06 194 TRP A C 1
ATOM 1604 O O . TRP A 1 194 ? 21.684 -6.387 -21.449 1.00 83.06 194 TRP A O 1
ATOM 1614 N N . LEU A 1 195 ? 21.159 -7.580 -19.612 1.00 76.56 195 LEU A N 1
ATOM 1615 C CA . LEU A 1 195 ? 20.410 -6.504 -18.953 1.00 76.56 195 LEU A CA 1
ATOM 1616 C C . LEU A 1 195 ? 21.311 -5.309 -18.636 1.00 76.56 195 LEU A C 1
ATOM 1618 O O . LEU A 1 195 ? 20.936 -4.169 -18.915 1.00 76.56 195 LEU A O 1
ATOM 1622 N N . HIS A 1 196 ? 22.508 -5.575 -18.108 1.00 74.50 196 HIS A N 1
ATOM 1623 C CA . HIS A 1 196 ? 23.513 -4.560 -17.826 1.00 74.50 196 HIS A CA 1
ATOM 1624 C C . HIS A 1 196 ? 23.853 -3.766 -19.091 1.00 74.50 196 HIS A C 1
ATOM 1626 O O . HIS A 1 196 ? 23.735 -2.544 -19.096 1.00 74.50 196 HIS A O 1
ATOM 1632 N N . ASN A 1 197 ? 24.201 -4.438 -20.189 1.00 77.12 197 ASN A N 1
ATOM 1633 C CA . ASN A 1 197 ? 24.582 -3.767 -21.434 1.00 77.12 197 ASN A CA 1
ATOM 1634 C C . ASN A 1 197 ? 23.432 -2.960 -22.053 1.00 77.12 197 ASN A C 1
ATOM 1636 O O . ASN A 1 197 ? 23.670 -1.913 -22.651 1.00 77.12 197 ASN A O 1
ATOM 1640 N N . LYS A 1 198 ? 22.186 -3.417 -21.894 1.00 72.00 198 LYS A N 1
ATOM 1641 C CA . LYS A 1 198 ? 21.014 -2.754 -22.479 1.00 72.00 198 LYS A CA 1
ATOM 1642 C C . LYS A 1 198 ? 20.536 -1.539 -21.679 1.00 72.00 198 LYS A C 1
ATOM 1644 O O . LYS A 1 198 ? 20.076 -0.570 -22.281 1.00 72.00 198 LYS A O 1
ATOM 1649 N N . TYR A 1 199 ? 20.630 -1.580 -20.347 1.00 67.50 199 TYR A N 1
ATOM 1650 C CA . TYR A 1 199 ? 20.013 -0.573 -19.470 1.00 67.50 199 TYR A CA 1
ATOM 1651 C C . TYR A 1 199 ? 20.997 0.251 -18.625 1.00 67.50 199 TYR A C 1
ATOM 1653 O O . TYR A 1 199 ? 20.597 1.303 -18.114 1.00 67.50 199 TYR A O 1
ATOM 1661 N N . ASN A 1 200 ? 22.275 -0.130 -18.502 1.00 62.38 200 ASN A N 1
ATOM 1662 C CA . ASN A 1 200 ? 23.246 0.699 -17.783 1.00 62.38 200 ASN A CA 1
ATOM 1663 C C . ASN A 1 200 ? 23.869 1.772 -18.679 1.00 62.38 200 ASN A C 1
ATOM 1665 O O . ASN A 1 200 ? 24.735 1.510 -19.507 1.00 62.38 200 ASN A O 1
ATOM 1669 N N . LYS A 1 201 ? 23.507 3.029 -18.403 1.00 56.38 201 LYS A N 1
ATOM 1670 C CA . LYS A 1 201 ? 24.340 4.199 -18.716 1.00 56.38 201 LYS A CA 1
ATOM 1671 C C . LYS A 1 201 ? 25.147 4.581 -17.467 1.00 56.38 201 LYS A C 1
ATOM 1673 O O . LYS A 1 201 ? 24.552 4.668 -16.387 1.00 56.38 201 LYS A O 1
ATOM 1678 N N . PRO A 1 202 ? 26.464 4.846 -17.563 1.00 43.16 202 PRO A N 1
ATOM 1679 C CA . PRO A 1 202 ? 27.266 5.222 -16.405 1.00 43.16 202 PRO A CA 1
ATOM 1680 C C . PRO A 1 202 ? 26.789 6.580 -15.889 1.00 43.16 202 PRO A C 1
ATOM 1682 O O . PRO A 1 202 ? 26.949 7.599 -16.550 1.00 43.16 202 PRO A O 1
ATOM 1685 N N . ASN A 1 203 ? 26.178 6.615 -14.706 1.00 44.38 203 ASN A N 1
ATOM 1686 C CA . ASN A 1 203 ? 25.695 7.862 -14.126 1.00 44.38 203 ASN A CA 1
ATOM 1687 C C . ASN A 1 203 ? 26.092 7.980 -12.655 1.00 44.38 203 ASN A C 1
ATOM 1689 O O . ASN A 1 203 ? 25.310 7.720 -11.740 1.00 44.38 203 ASN A O 1
ATOM 1693 N N . LYS A 1 204 ? 27.312 8.483 -12.436 1.00 42.34 204 LYS A N 1
ATOM 1694 C CA . LYS A 1 204 ? 27.726 9.088 -11.166 1.00 42.34 204 LYS A CA 1
ATOM 1695 C C . LYS A 1 204 ? 26.944 10.386 -10.987 1.00 42.34 204 LYS A C 1
ATOM 1697 O O . LYS A 1 204 ? 27.268 11.389 -11.606 1.00 42.34 204 LYS A O 1
ATOM 1702 N N . LYS A 1 205 ? 25.872 10.357 -10.200 1.00 46.41 205 LYS A N 1
ATOM 1703 C CA . LYS A 1 205 ? 25.282 11.532 -9.533 1.00 46.41 205 LYS A CA 1
ATOM 1704 C C . LYS A 1 205 ? 24.212 11.000 -8.593 1.00 46.41 205 LYS A C 1
ATOM 1706 O O . LYS A 1 205 ? 23.230 10.43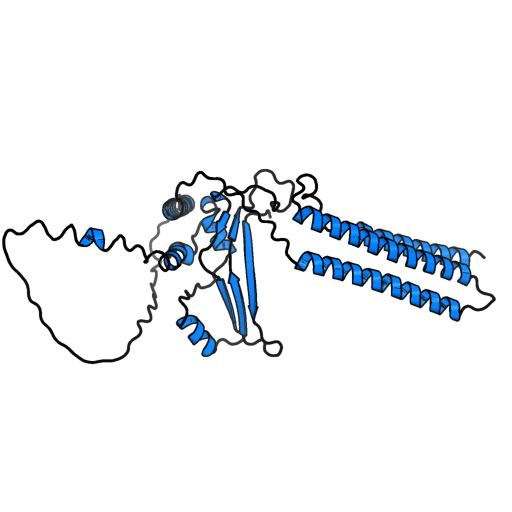5 -9.055 1.00 46.41 205 LYS A O 1
ATOM 1711 N N . TYR A 1 206 ? 24.414 11.117 -7.291 1.00 45.94 206 TYR A N 1
ATOM 1712 C CA . TYR A 1 206 ? 23.386 10.806 -6.303 1.00 45.94 206 TYR A CA 1
ATOM 1713 C C . TYR A 1 206 ? 22.143 11.652 -6.611 1.00 45.94 206 TYR A C 1
ATOM 1715 O O . TYR A 1 206 ? 22.265 12.843 -6.889 1.00 45.94 206 TYR A O 1
ATOM 1723 N N . LYS A 1 207 ? 20.953 11.045 -6.635 1.00 43.12 207 LYS A N 1
ATOM 1724 C CA . LYS A 1 207 ? 19.695 11.794 -6.710 1.00 43.12 207 LYS A CA 1
ATOM 1725 C C . LYS A 1 207 ? 19.025 11.615 -5.361 1.00 43.12 207 LYS A C 1
ATOM 1727 O O . LYS A 1 207 ? 18.507 10.540 -5.080 1.00 43.12 207 LYS A O 1
ATOM 1732 N N . THR A 1 208 ? 19.064 12.648 -4.527 1.00 40.38 208 THR A N 1
ATOM 1733 C CA . THR A 1 208 ? 18.253 12.696 -3.312 1.00 40.38 208 THR A CA 1
ATOM 1734 C C . THR A 1 208 ? 16.796 12.681 -3.752 1.00 40.38 208 THR A C 1
ATOM 1736 O O . THR A 1 208 ? 16.307 13.580 -4.434 1.00 40.38 208 THR A O 1
ATOM 1739 N N . ILE A 1 209 ? 16.104 11.585 -3.469 1.00 42.38 209 ILE A N 1
ATOM 1740 C CA . ILE A 1 209 ? 14.683 11.477 -3.764 1.00 42.38 209 ILE A CA 1
ATOM 1741 C C . ILE A 1 209 ? 13.982 11.672 -2.437 1.00 42.38 209 ILE A C 1
ATOM 1743 O O . ILE A 1 209 ? 14.032 10.803 -1.575 1.00 42.38 209 ILE A O 1
ATOM 1747 N N . ASN A 1 210 ? 13.331 12.824 -2.292 1.00 41.50 210 ASN A N 1
ATOM 1748 C CA . ASN A 1 210 ? 12.365 13.052 -1.228 1.00 41.50 210 ASN A CA 1
ATOM 1749 C C . ASN A 1 210 ? 11.181 12.109 -1.456 1.00 41.50 210 ASN A C 1
ATOM 1751 O O . ASN A 1 210 ? 10.263 12.422 -2.212 1.00 41.50 210 ASN A O 1
ATOM 1755 N N . LEU A 1 211 ? 11.208 10.945 -0.811 1.00 47.44 211 LEU A N 1
ATOM 1756 C CA . LEU A 1 211 ? 10.073 10.021 -0.770 1.00 47.44 211 LEU A CA 1
ATOM 1757 C C . LEU A 1 211 ? 8.960 10.505 0.171 1.00 47.44 211 LEU A C 1
ATOM 1759 O O . LEU A 1 211 ? 7.942 9.836 0.311 1.00 47.44 211 LEU A O 1
ATOM 1763 N N . ILE A 1 212 ? 9.118 11.667 0.806 1.00 51.91 212 ILE A N 1
ATOM 1764 C CA . ILE A 1 212 ? 8.160 12.188 1.780 1.00 51.91 212 ILE A CA 1
ATOM 1765 C C . ILE A 1 212 ? 7.067 12.974 1.047 1.00 51.91 212 ILE A C 1
ATOM 1767 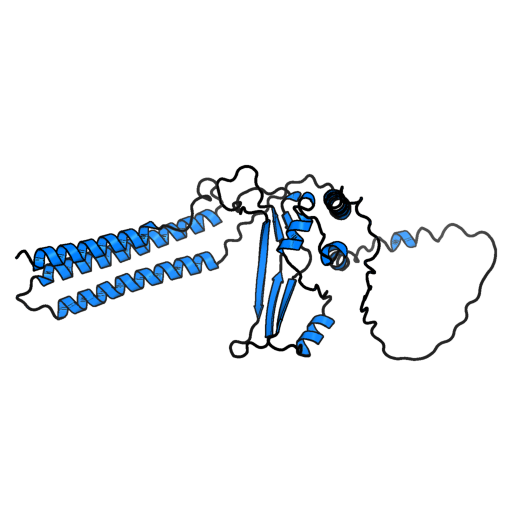O O . ILE A 1 212 ? 6.950 14.192 1.163 1.00 51.91 212 ILE A O 1
ATOM 1771 N N . LYS A 1 213 ? 6.242 12.258 0.279 1.00 51.56 213 LYS A N 1
ATOM 1772 C CA . LYS A 1 213 ? 4.848 12.661 0.090 1.00 51.56 213 LYS A CA 1
ATOM 1773 C C . LYS A 1 213 ? 4.059 11.882 1.133 1.00 51.56 213 LYS A C 1
ATOM 1775 O O . LYS A 1 213 ? 3.818 10.692 0.971 1.00 51.56 213 LYS A O 1
ATOM 1780 N N . ILE A 1 214 ? 3.763 12.529 2.257 1.00 56.75 214 ILE A N 1
ATOM 1781 C CA . ILE A 1 214 ? 2.940 11.922 3.305 1.00 56.75 214 ILE A CA 1
ATOM 1782 C C . ILE A 1 214 ? 1.543 11.764 2.713 1.00 56.75 214 ILE A C 1
ATOM 1784 O O . ILE A 1 214 ? 0.911 12.759 2.355 1.00 56.75 214 ILE A O 1
ATOM 1788 N N . ASP A 1 215 ? 1.085 10.522 2.576 1.00 59.69 215 ASP A N 1
ATOM 1789 C CA . ASP A 1 215 ? -0.255 10.255 2.076 1.00 59.69 215 ASP A CA 1
ATOM 1790 C C . ASP A 1 215 ? -1.290 10.911 3.003 1.00 59.69 215 ASP A C 1
ATOM 1792 O O . ASP A 1 215 ? -1.249 10.689 4.219 1.00 59.69 215 ASP A O 1
ATOM 1796 N N . PRO A 1 216 ? -2.275 11.657 2.463 1.00 65.50 216 PRO A N 1
ATOM 1797 C CA . PRO A 1 216 ? -3.330 12.269 3.275 1.00 65.50 216 PRO A CA 1
ATOM 1798 C C . PRO A 1 216 ? -4.142 11.219 4.048 1.00 65.50 216 PRO A C 1
ATOM 1800 O O . PRO A 1 216 ? -4.722 11.509 5.090 1.00 65.50 216 PRO A O 1
ATOM 1803 N N . LYS A 1 217 ? -4.112 9.963 3.587 1.00 73.25 217 LYS A N 1
ATOM 1804 C CA . LYS A 1 217 ? -4.711 8.802 4.254 1.00 73.25 217 LYS A CA 1
ATOM 1805 C C . LYS A 1 217 ? -4.229 8.625 5.693 1.00 73.25 217 LYS A C 1
ATOM 1807 O O . LYS A 1 217 ? -4.995 8.132 6.512 1.00 73.25 217 LYS A O 1
ATOM 1812 N N . ILE A 1 218 ? -2.995 9.024 6.008 1.00 76.06 218 ILE A N 1
ATOM 1813 C CA . ILE A 1 218 ? -2.439 8.902 7.362 1.00 76.06 218 ILE A CA 1
ATOM 1814 C C . ILE A 1 218 ? -3.198 9.816 8.333 1.00 76.06 218 ILE A C 1
ATOM 1816 O O . ILE A 1 218 ? -3.511 9.392 9.444 1.00 76.06 218 ILE A O 1
ATOM 1820 N N . ASN A 1 219 ? -3.563 11.025 7.895 1.00 79.50 219 ASN A N 1
ATOM 1821 C CA . ASN A 1 219 ? -4.355 11.957 8.701 1.00 79.50 219 ASN A CA 1
ATOM 1822 C C . ASN A 1 219 ? -5.771 11.422 8.918 1.00 79.50 219 ASN A C 1
ATOM 1824 O O . ASN A 1 219 ? -6.205 11.307 10.059 1.00 79.50 219 ASN A O 1
ATOM 1828 N N . PHE A 1 220 ? -6.435 10.979 7.847 1.00 83.88 220 PHE A N 1
ATOM 1829 C CA . PHE A 1 220 ? -7.775 10.395 7.948 1.00 83.88 220 PHE A CA 1
ATOM 1830 C C . PHE A 1 220 ? -7.809 9.131 8.818 1.00 83.88 220 PHE A C 1
ATOM 1832 O O . PHE A 1 220 ? -8.772 8.891 9.542 1.00 83.88 220 PHE A O 1
ATOM 1839 N N . ALA A 1 221 ? -6.759 8.306 8.776 1.00 82.00 221 ALA A N 1
ATOM 1840 C CA . ALA A 1 221 ? -6.642 7.143 9.651 1.00 82.00 221 ALA A CA 1
ATOM 1841 C C . ALA A 1 221 ? -6.484 7.556 11.123 1.00 82.00 221 ALA A C 1
ATOM 1843 O O . ALA A 1 221 ? -7.126 6.965 11.992 1.00 82.00 221 ALA A O 1
ATOM 1844 N N . ALA A 1 222 ? -5.669 8.579 11.403 1.00 82.69 222 ALA A N 1
ATOM 1845 C CA . ALA A 1 222 ? -5.506 9.115 12.750 1.00 82.69 222 ALA A CA 1
ATOM 1846 C C . ALA A 1 222 ? -6.827 9.686 13.296 1.00 82.69 222 ALA A C 1
ATOM 1848 O O . ALA A 1 222 ? -7.228 9.318 14.401 1.00 82.69 222 ALA A O 1
ATOM 1849 N N . GLU A 1 223 ? -7.530 10.497 12.504 1.00 87.75 223 GLU A N 1
ATOM 1850 C CA . GLU A 1 223 ? -8.848 11.051 12.843 1.00 87.75 223 GLU A CA 1
ATOM 1851 C C . GLU A 1 223 ? -9.877 9.953 13.110 1.00 87.75 223 GLU A C 1
ATOM 1853 O O . GLU A 1 223 ? -10.537 9.974 14.144 1.00 87.75 223 GLU A O 1
ATOM 1858 N N . ARG A 1 224 ? -9.958 8.932 12.247 1.00 87.19 224 ARG A N 1
ATOM 1859 C CA . ARG A 1 224 ? -10.871 7.796 12.444 1.00 87.19 224 ARG A CA 1
ATOM 1860 C C . ARG A 1 224 ? -10.630 7.094 13.777 1.00 87.19 224 ARG A C 1
ATOM 1862 O O . ARG A 1 224 ? -11.585 6.785 14.483 1.00 87.19 224 ARG A O 1
ATOM 1869 N N . THR A 1 225 ? -9.367 6.833 14.122 1.00 85.50 225 THR A N 1
ATOM 1870 C CA . THR A 1 225 ? -9.046 6.189 15.406 1.00 85.50 225 THR A CA 1
ATOM 1871 C C . THR A 1 225 ? -9.411 7.076 16.591 1.00 85.50 225 THR A C 1
ATOM 1873 O O . THR A 1 225 ? -9.977 6.580 17.557 1.00 85.50 225 THR A O 1
ATOM 1876 N N . PHE A 1 226 ? -9.149 8.381 16.504 1.00 88.56 226 PHE A N 1
ATOM 1877 C CA . PHE A 1 226 ? -9.525 9.337 17.542 1.00 88.56 226 PHE A CA 1
ATOM 1878 C C . PHE A 1 226 ? -11.045 9.386 17.744 1.00 88.56 226 PHE A C 1
ATOM 1880 O O . PHE A 1 226 ? -11.509 9.194 18.865 1.00 88.56 226 PHE A O 1
ATOM 1887 N N . LEU A 1 227 ? -11.809 9.542 16.658 1.00 90.00 227 LEU A N 1
ATOM 1888 C CA . LEU A 1 227 ? -13.272 9.569 16.693 1.00 90.00 227 LEU A CA 1
ATOM 1889 C C . LEU A 1 227 ? -13.853 8.278 17.274 1.00 90.00 227 LEU A C 1
ATOM 1891 O O . LEU A 1 227 ? -14.768 8.334 18.086 1.00 90.00 227 LEU A O 1
ATOM 1895 N N . HIS A 1 228 ? -13.293 7.122 16.913 1.00 89.06 228 HIS A N 1
ATOM 1896 C CA . HIS A 1 228 ? -13.740 5.839 17.448 1.00 89.06 228 HIS A CA 1
ATOM 1897 C C . HIS A 1 228 ? -13.576 5.758 18.972 1.00 89.06 228 HIS A C 1
ATOM 1899 O O . HIS A 1 228 ? -14.510 5.373 19.671 1.00 89.06 228 HIS A O 1
ATOM 1905 N N . TYR A 1 229 ? -12.406 6.114 19.513 1.00 87.19 229 TYR A N 1
ATOM 1906 C CA . TYR A 1 229 ? -12.193 6.033 20.961 1.00 87.19 229 TYR A CA 1
ATOM 1907 C C . TYR A 1 229 ? -12.946 7.120 21.736 1.00 87.19 229 TYR A C 1
ATOM 1909 O O . TYR A 1 229 ? -13.467 6.831 22.807 1.00 87.19 229 TYR A O 1
ATOM 1917 N N . MET A 1 230 ? -13.076 8.325 21.178 1.00 90.19 230 MET A N 1
ATOM 1918 C CA . MET A 1 230 ? -13.877 9.401 21.770 1.00 90.19 230 MET A CA 1
ATOM 1919 C C . MET A 1 230 ? -15.363 9.018 21.865 1.00 90.19 230 MET A C 1
ATOM 1921 O O . MET A 1 230 ? -15.989 9.216 22.906 1.00 90.19 230 MET A O 1
ATOM 1925 N N . LEU A 1 231 ? -15.899 8.372 20.825 1.00 92.31 231 LEU A N 1
ATOM 1926 C CA . LEU A 1 231 ? -17.253 7.818 20.811 1.00 92.31 231 LEU A CA 1
ATOM 1927 C C . LEU A 1 231 ? -17.449 6.744 21.900 1.00 92.31 231 LEU A C 1
ATOM 1929 O O . LEU A 1 231 ? -18.460 6.760 22.598 1.00 92.31 231 LEU A O 1
ATOM 1933 N N . VAL A 1 232 ? -16.468 5.858 22.114 1.00 88.94 232 VAL A N 1
ATOM 1934 C CA . VAL A 1 232 ? -16.508 4.874 23.216 1.00 88.94 232 VAL A CA 1
ATOM 1935 C C . VAL A 1 232 ? -16.526 5.562 24.588 1.00 88.94 232 VAL A C 1
ATOM 1937 O O . VAL A 1 232 ? -17.329 5.185 25.444 1.00 88.94 232 VAL A O 1
ATOM 1940 N N . SER A 1 233 ? -15.696 6.589 24.811 1.00 90.00 233 SER A N 1
ATOM 1941 C CA . SER A 1 233 ? -15.689 7.345 26.076 1.00 90.00 233 SER A CA 1
ATOM 1942 C C . SER A 1 233 ? -17.024 8.053 26.343 1.00 90.00 233 SER A C 1
ATOM 1944 O O . SER A 1 233 ? -17.467 8.105 27.495 1.00 90.00 233 SER A O 1
ATOM 1946 N N . LEU A 1 234 ? -17.675 8.564 25.289 1.00 93.06 234 LEU A N 1
ATOM 1947 C CA . LEU A 1 234 ? -19.007 9.172 25.360 1.00 93.06 234 LEU A CA 1
ATOM 1948 C C . LEU A 1 234 ? -20.096 8.150 25.693 1.00 93.06 234 LEU A C 1
ATOM 1950 O O . LEU A 1 234 ? -20.952 8.443 26.524 1.00 93.06 234 LEU A O 1
ATOM 1954 N N . TYR A 1 235 ? -20.059 6.946 25.115 1.00 93.12 235 TYR A N 1
ATOM 1955 C CA . TYR A 1 235 ? -21.031 5.903 25.461 1.00 93.12 235 TYR A CA 1
ATOM 1956 C C . TYR A 1 235 ? -20.961 5.503 26.935 1.00 93.12 235 TYR A C 1
ATOM 1958 O O . TYR A 1 235 ? -22.002 5.340 27.569 1.00 93.12 235 TYR A O 1
ATOM 1966 N N . ILE A 1 236 ? -19.756 5.404 27.506 1.00 89.69 236 ILE A N 1
ATOM 1967 C CA . ILE A 1 236 ? -19.590 5.136 28.944 1.00 89.69 236 ILE A CA 1
ATOM 1968 C C . ILE A 1 236 ? -20.148 6.294 29.773 1.00 89.69 236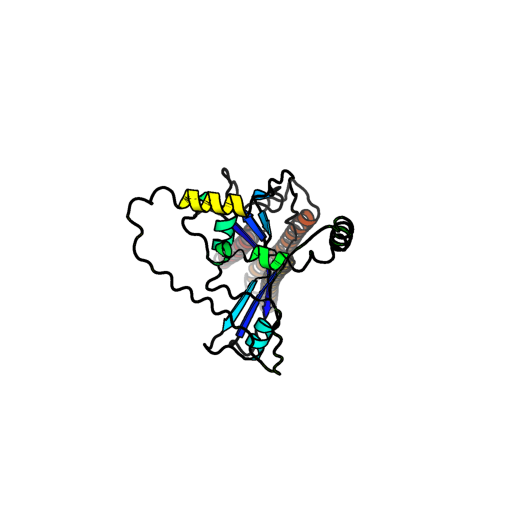 ILE A C 1
ATOM 1970 O O . ILE A 1 236 ? -20.801 6.059 30.787 1.00 89.69 236 ILE A O 1
ATOM 1974 N N . ASN A 1 237 ? -19.949 7.537 29.334 1.00 91.75 237 ASN A N 1
ATOM 1975 C CA . ASN A 1 237 ? -20.518 8.703 30.006 1.00 91.75 237 ASN A CA 1
ATOM 1976 C C . ASN A 1 237 ? -22.057 8.660 30.018 1.00 91.75 237 ASN A C 1
ATOM 1978 O O . ASN A 1 237 ? -22.662 8.754 31.082 1.00 91.75 237 ASN A O 1
ATOM 1982 N N . ILE A 1 238 ? -22.682 8.409 28.861 1.00 93.94 238 ILE A N 1
ATOM 1983 C CA . ILE A 1 238 ? -24.143 8.276 28.736 1.00 93.94 238 ILE A CA 1
ATOM 1984 C C . ILE A 1 238 ? -24.664 7.146 29.630 1.00 93.94 238 ILE A C 1
ATOM 1986 O O . ILE A 1 238 ? -25.644 7.339 30.348 1.00 93.94 238 ILE A O 1
ATOM 1990 N N . LEU A 1 239 ? -23.995 5.988 29.635 1.00 90.00 239 LEU A N 1
ATOM 1991 C CA . LEU A 1 239 ? -24.334 4.875 30.524 1.00 90.00 239 LEU A CA 1
ATOM 1992 C C . LEU A 1 239 ? -24.263 5.289 32.000 1.00 90.00 239 LEU A C 1
ATOM 1994 O O . LEU A 1 239 ? -25.119 4.912 32.795 1.00 90.00 239 LEU A O 1
ATOM 1998 N N . THR A 1 240 ? -23.260 6.083 32.365 1.00 89.81 240 THR A N 1
ATOM 1999 C CA . THR A 1 240 ? -23.060 6.514 33.749 1.00 89.81 240 THR A CA 1
ATOM 2000 C C . THR A 1 240 ? -24.127 7.511 34.199 1.00 89.81 240 THR A C 1
ATOM 2002 O O . THR A 1 240 ? -24.696 7.345 35.275 1.00 89.81 240 THR A O 1
ATOM 2005 N N . LEU A 1 241 ? -24.473 8.486 33.351 1.00 90.69 241 LEU A N 1
ATOM 2006 C CA . LEU A 1 241 ? -25.579 9.420 33.598 1.00 90.69 241 LEU A CA 1
ATOM 2007 C C . LEU A 1 241 ? -26.927 8.694 33.688 1.00 90.69 241 LEU A C 1
ATOM 2009 O O . LEU A 1 241 ? -27.781 9.034 34.508 1.00 90.69 241 LEU A O 1
ATOM 2013 N N . PHE A 1 242 ? -27.119 7.665 32.860 1.00 90.62 242 PHE A N 1
ATOM 2014 C CA . PHE A 1 242 ? -28.295 6.809 32.940 1.00 90.62 242 PHE A CA 1
ATOM 2015 C C . PHE A 1 242 ? -28.360 6.091 34.296 1.00 90.62 242 PHE A C 1
ATOM 2017 O O . PHE A 1 242 ? -29.380 6.165 34.977 1.00 90.62 242 PHE A O 1
ATOM 2024 N N . LEU A 1 243 ? -27.264 5.466 34.739 1.00 86.62 243 LEU A N 1
ATOM 2025 C CA . LEU A 1 243 ? -27.190 4.814 36.053 1.00 86.62 243 LEU A CA 1
ATOM 2026 C C . LEU A 1 243 ? -27.439 5.789 37.211 1.00 86.62 243 LEU A C 1
ATOM 2028 O O . LEU A 1 243 ? -28.104 5.425 38.179 1.00 86.62 243 LEU A O 1
ATOM 2032 N N . GLU A 1 244 ? -26.955 7.026 37.105 1.00 87.31 244 GLU A N 1
ATOM 2033 C CA . GLU A 1 244 ? -27.196 8.069 38.103 1.00 87.31 244 GLU A CA 1
ATOM 2034 C C . GLU A 1 244 ? -28.683 8.411 38.239 1.00 87.31 244 GLU A C 1
ATOM 2036 O O . GLU A 1 244 ? -29.194 8.483 39.360 1.00 87.31 244 GLU A O 1
ATOM 2041 N N . LYS A 1 245 ? -29.398 8.535 37.115 1.00 87.00 245 LYS A N 1
ATOM 2042 C CA . LYS A 1 245 ? -30.835 8.843 37.102 1.00 87.00 245 LYS A CA 1
ATOM 2043 C C . LYS A 1 245 ? -31.690 7.746 37.747 1.00 87.00 245 LYS A C 1
ATOM 2045 O O . LYS A 1 245 ? -32.694 8.059 38.382 1.00 87.00 245 LYS A O 1
ATOM 2050 N N . TYR A 1 246 ? -31.310 6.477 37.592 1.00 83.12 246 TYR A N 1
ATOM 2051 C CA . TYR A 1 246 ? -32.064 5.320 38.103 1.00 83.12 246 TYR A CA 1
ATOM 2052 C C . TYR A 1 246 ? -31.546 4.790 39.448 1.00 83.12 246 TYR A C 1
ATOM 2054 O O . TYR A 1 246 ? -31.934 3.709 39.896 1.00 83.12 246 TYR A O 1
ATOM 2062 N N . LYS A 1 247 ? -30.666 5.536 40.119 1.00 80.31 247 LYS A N 1
ATOM 2063 C CA . LYS A 1 247 ? -30.065 5.102 41.377 1.00 80.31 247 LYS A CA 1
ATOM 2064 C C . LYS A 1 247 ? -31.067 5.148 42.538 1.00 80.31 247 LYS A C 1
ATOM 2066 O O . LYS A 1 247 ? -31.505 6.216 42.961 1.00 80.31 247 LYS A O 1
ATOM 2071 N N . ASN A 1 248 ? -31.347 3.992 43.138 1.00 78.19 248 ASN A N 1
ATOM 2072 C CA . ASN A 1 248 ? -32.128 3.899 44.376 1.00 78.19 248 ASN A CA 1
ATOM 2073 C C . ASN A 1 248 ? -31.343 4.437 45.588 1.00 78.19 248 ASN A C 1
ATOM 2075 O O . ASN A 1 248 ? -30.156 4.153 45.741 1.00 78.19 248 ASN A O 1
ATOM 2079 N N . LYS A 1 249 ? -32.027 5.134 46.511 1.00 67.81 249 LYS A N 1
ATOM 2080 C CA . LYS A 1 249 ? -31.437 5.766 47.718 1.00 67.81 249 LYS A CA 1
ATOM 2081 C C . LYS A 1 249 ? -30.671 4.815 48.663 1.00 67.81 249 LYS A C 1
ATOM 2083 O O . LYS A 1 249 ? -29.965 5.304 49.534 1.00 67.81 249 LYS A O 1
ATOM 2088 N N . ARG A 1 250 ? -30.811 3.489 48.524 1.00 56.66 250 ARG A N 1
ATOM 2089 C CA . ARG A 1 250 ? -30.215 2.471 49.417 1.00 56.66 250 ARG A CA 1
ATOM 2090 C C . ARG A 1 250 ? -28.991 1.729 48.852 1.00 56.66 250 ARG A C 1
ATOM 2092 O O . ARG A 1 250 ? -28.408 0.943 49.582 1.00 56.66 250 ARG A O 1
ATOM 2099 N N . GLY A 1 251 ? -28.613 1.918 47.584 1.00 62.72 251 GLY A N 1
ATOM 2100 C CA . GLY A 1 251 ? -27.542 1.122 46.961 1.00 62.72 251 GLY A CA 1
ATOM 2101 C C . GLY A 1 251 ? -26.159 1.785 46.987 1.00 62.72 251 GLY A C 1
ATOM 2102 O O . GLY A 1 251 ? -26.045 2.974 46.687 1.00 62.72 251 GLY A O 1
ATOM 2103 N N . ASN A 1 252 ? -25.097 0.990 47.188 1.00 68.81 252 ASN A N 1
ATOM 2104 C CA . ASN A 1 252 ? -23.673 1.378 47.062 1.00 68.81 252 ASN A CA 1
ATOM 2105 C C . ASN A 1 252 ? -23.248 1.774 45.623 1.00 68.81 252 ASN A C 1
ATOM 2107 O O . ASN A 1 252 ? -22.068 1.959 45.327 1.00 68.81 252 ASN A O 1
ATOM 2111 N N . LEU A 1 253 ? -24.212 1.974 44.716 1.00 75.31 253 LEU A N 1
ATOM 2112 C CA . LEU A 1 253 ? -24.015 2.347 43.312 1.00 75.31 253 LEU A CA 1
ATOM 2113 C C . LEU A 1 253 ? -23.349 3.723 43.135 1.00 75.31 253 LEU A C 1
ATOM 2115 O O . LEU A 1 253 ? -22.816 4.003 42.065 1.00 75.31 253 LEU A O 1
ATOM 2119 N N . ASN A 1 254 ? -23.334 4.566 44.176 1.00 81.00 254 ASN A N 1
ATOM 2120 C CA . ASN A 1 254 ? -22.623 5.852 44.187 1.00 81.00 254 ASN A CA 1
ATOM 2121 C C . ASN A 1 254 ? -21.151 5.714 43.794 1.00 81.00 254 ASN A C 1
ATOM 2123 O O . ASN A 1 254 ? -20.651 6.492 42.984 1.00 81.00 254 ASN A O 1
ATOM 2127 N N . LEU A 1 255 ? -20.468 4.722 44.369 1.00 81.12 255 LEU A N 1
ATOM 2128 C CA . LEU A 1 255 ? -19.040 4.516 44.159 1.00 81.12 255 LEU A CA 1
ATOM 2129 C C . LEU A 1 255 ? -18.768 4.017 42.735 1.00 81.12 255 LEU A C 1
ATOM 2131 O O . LEU A 1 255 ? -17.857 4.512 42.079 1.00 81.12 255 LEU A O 1
ATOM 2135 N N . LEU A 1 256 ? -19.615 3.121 42.220 1.00 83.19 256 LEU A N 1
ATOM 2136 C CA . LEU A 1 256 ? -19.549 2.662 40.831 1.00 83.19 256 LEU A CA 1
ATOM 2137 C C . LEU A 1 256 ? -19.746 3.818 39.840 1.00 83.19 256 LEU A C 1
ATOM 2139 O O . LEU A 1 256 ? -18.959 3.961 38.909 1.00 83.19 256 LEU A O 1
ATOM 2143 N N . ILE A 1 257 ? -20.764 4.657 40.046 1.00 86.62 257 ILE A N 1
ATOM 2144 C CA . ILE A 1 257 ? -21.040 5.816 39.182 1.00 86.62 257 ILE A CA 1
ATOM 2145 C C . ILE A 1 257 ? -19.852 6.785 39.197 1.00 86.62 257 ILE A C 1
ATOM 2147 O O . ILE A 1 257 ? -19.404 7.217 38.137 1.00 86.62 257 ILE A O 1
ATOM 2151 N N . LEU A 1 258 ? -19.287 7.074 40.374 1.00 87.44 258 LEU A N 1
ATOM 2152 C CA . LEU A 1 258 ? -18.122 7.953 40.500 1.00 87.44 258 LEU A CA 1
ATOM 2153 C C . LEU A 1 258 ? -16.891 7.392 39.769 1.00 87.44 258 LEU A C 1
ATOM 2155 O O . LEU A 1 258 ? -16.214 8.125 39.046 1.00 87.44 258 LEU A O 1
ATOM 2159 N N . LEU A 1 259 ? -16.617 6.092 39.913 1.00 86.69 259 LEU A N 1
ATOM 2160 C CA . LEU A 1 259 ? -15.507 5.433 39.222 1.00 86.69 259 LEU A CA 1
ATOM 2161 C C . LEU A 1 259 ? -15.721 5.396 37.706 1.00 86.69 259 LEU A C 1
ATOM 2163 O O . LEU A 1 259 ? -14.789 5.668 36.950 1.00 86.69 259 LEU A O 1
ATOM 2167 N N . LEU A 1 260 ? -16.937 5.105 37.241 1.00 86.88 260 LEU A N 1
ATOM 2168 C CA . LEU A 1 260 ? -17.261 5.111 35.815 1.00 86.88 260 LEU A CA 1
ATOM 2169 C C . LEU A 1 260 ? -17.135 6.515 35.208 1.00 86.88 260 LEU A C 1
ATOM 2171 O O . LEU A 1 260 ? -16.517 6.654 34.149 1.00 86.88 260 LEU A O 1
ATOM 2175 N N . LEU A 1 261 ? -17.596 7.561 35.905 1.00 90.19 261 LEU A N 1
ATOM 2176 C CA . LEU A 1 261 ? -17.375 8.953 35.494 1.00 90.19 261 LEU A CA 1
ATOM 2177 C C . LEU A 1 261 ? -15.880 9.257 35.383 1.00 90.19 261 LEU A C 1
ATOM 2179 O O . LEU A 1 261 ? -15.431 9.745 34.343 1.00 90.19 261 LEU A O 1
ATOM 2183 N N . PHE A 1 262 ? -15.097 8.912 36.408 1.00 89.75 262 PHE A N 1
ATOM 2184 C CA . PHE A 1 262 ? -13.651 9.131 36.399 1.00 89.75 262 PHE A CA 1
ATOM 2185 C C . PHE A 1 262 ? -12.980 8.423 35.214 1.00 89.75 262 PHE A C 1
ATOM 2187 O O . PHE A 1 262 ? -12.235 9.049 34.458 1.00 89.75 262 PHE A O 1
ATOM 2194 N N . THR A 1 263 ? -13.307 7.149 34.973 1.00 88.31 263 THR A N 1
ATOM 2195 C CA . THR A 1 263 ? -12.766 6.410 33.820 1.00 88.31 263 THR A CA 1
ATOM 2196 C C . THR A 1 263 ? -13.168 7.017 32.473 1.00 88.31 263 THR A C 1
ATOM 2198 O O . THR A 1 263 ? -12.331 7.066 31.567 1.00 88.31 263 THR A O 1
ATOM 2201 N N . SER A 1 264 ? -14.400 7.525 32.330 1.00 90.25 264 SER A N 1
ATOM 2202 C CA . SER A 1 264 ? -14.855 8.209 31.110 1.00 90.25 264 SER A CA 1
ATOM 2203 C C . SER A 1 264 ? -14.030 9.473 30.847 1.00 90.25 264 SER A C 1
ATOM 2205 O O . SER A 1 264 ? -13.482 9.624 29.750 1.00 90.25 264 SER A O 1
ATOM 2207 N N . PHE A 1 265 ? -13.851 10.332 31.856 1.00 90.50 265 PHE A N 1
ATOM 2208 C CA . PHE A 1 265 ? -13.071 11.565 31.716 1.00 90.50 265 PHE A CA 1
ATOM 2209 C C . PHE A 1 265 ? -11.592 11.289 31.434 1.00 90.50 265 PHE A C 1
ATOM 2211 O O . PHE A 1 265 ? -11.035 11.850 30.486 1.00 90.50 265 PHE A O 1
ATOM 2218 N N . THR A 1 266 ? -10.956 10.383 32.185 1.00 88.12 266 THR A N 1
ATOM 2219 C CA . THR A 1 266 ? -9.558 9.993 31.942 1.00 88.12 266 THR A CA 1
ATOM 2220 C C . THR A 1 266 ? -9.369 9.421 30.536 1.00 88.12 266 THR A C 1
ATOM 2222 O O . THR A 1 266 ? -8.392 9.754 29.861 1.00 88.12 266 THR A O 1
ATOM 2225 N N . SER A 1 267 ? -10.308 8.600 30.060 1.00 87.38 267 SER A N 1
ATOM 2226 C CA . SER A 1 267 ? -10.288 8.051 28.700 1.00 87.38 267 SER A CA 1
ATOM 2227 C C . SER A 1 267 ? -10.388 9.146 27.631 1.00 87.38 267 SER A C 1
ATOM 2229 O O . SER A 1 267 ? -9.589 9.176 26.691 1.00 87.38 267 SER A O 1
ATOM 2231 N N . LEU A 1 268 ? -11.302 10.103 27.801 1.00 90.06 268 LEU A N 1
ATOM 2232 C CA . LEU A 1 268 ? -11.492 11.207 26.859 1.00 90.06 268 LEU A CA 1
ATOM 2233 C C . LEU A 1 268 ? -10.251 12.117 26.783 1.00 90.06 268 LEU A C 1
ATOM 2235 O O . LEU A 1 268 ? -9.790 12.466 25.696 1.00 90.06 268 LEU A O 1
ATOM 2239 N N . ILE A 1 269 ? -9.641 12.428 27.926 1.00 90.00 269 ILE A N 1
ATOM 2240 C CA . ILE A 1 269 ? -8.412 13.234 27.995 1.00 90.00 269 ILE A CA 1
ATOM 2241 C C . ILE A 1 269 ? -7.231 12.489 27.362 1.00 90.00 269 ILE A C 1
ATOM 2243 O O . ILE A 1 269 ? -6.472 13.059 26.576 1.00 90.00 269 ILE A O 1
ATOM 2247 N N . SER A 1 270 ? -7.098 11.195 27.663 1.00 86.69 270 SER A N 1
ATOM 2248 C CA . SER A 1 270 ? -6.056 10.332 27.105 1.00 86.69 270 SER A CA 1
ATOM 2249 C C . SER A 1 270 ? -6.140 10.271 25.577 1.00 86.69 270 SER A C 1
ATOM 2251 O O . SER A 1 270 ? -5.147 10.512 24.887 1.00 86.69 270 SER A O 1
ATOM 2253 N N . THR A 1 271 ? -7.330 10.019 25.026 1.00 87.81 271 THR A N 1
ATOM 2254 C CA . THR A 1 271 ? -7.534 9.923 23.570 1.00 87.81 271 THR A CA 1
ATOM 2255 C C . THR A 1 271 ? -7.197 11.227 22.850 1.00 87.81 271 THR A C 1
ATOM 2257 O O . THR A 1 271 ? -6.509 11.191 21.825 1.00 87.81 271 THR A O 1
ATOM 2260 N N . TYR A 1 272 ? -7.582 12.375 23.415 1.00 89.88 272 TYR A N 1
ATOM 2261 C CA . TYR A 1 272 ? -7.212 13.690 22.891 1.00 89.88 272 TYR A CA 1
ATOM 2262 C C . TYR A 1 272 ? -5.694 13.927 22.930 1.00 89.88 272 TYR A C 1
ATOM 2264 O O . TYR A 1 272 ? -5.092 14.305 21.920 1.00 89.88 272 TYR A O 1
ATOM 2272 N N . PHE A 1 273 ? -5.042 13.623 24.056 1.00 87.81 273 PHE A N 1
ATOM 2273 C CA . PHE A 1 273 ? -3.590 13.751 24.192 1.00 87.81 273 PHE A CA 1
ATOM 2274 C C . PHE A 1 273 ? -2.829 12.886 23.173 1.00 87.81 273 PHE A C 1
ATOM 2276 O O . PHE A 1 273 ? -1.906 13.361 22.502 1.00 87.81 273 PHE A O 1
ATOM 2283 N N . PHE A 1 274 ? -3.225 11.621 23.004 1.00 84.38 274 PHE A N 1
ATOM 2284 C CA . PHE A 1 274 ? -2.605 10.725 22.025 1.00 84.38 274 PHE A CA 1
ATOM 2285 C C . PHE A 1 274 ? -2.842 11.181 20.581 1.00 84.38 274 PHE A C 1
ATOM 2287 O O . PHE A 1 274 ? -1.930 11.060 19.754 1.00 84.38 274 PHE A O 1
ATOM 2294 N N . PHE A 1 275 ? -4.014 11.744 20.277 1.00 86.88 275 PHE A N 1
ATOM 2295 C CA . PHE A 1 275 ? -4.289 12.344 18.973 1.00 86.88 275 PHE A CA 1
ATOM 2296 C C . PHE A 1 275 ? -3.349 13.521 18.689 1.00 86.88 275 PHE A C 1
ATOM 2298 O O . PHE A 1 275 ? -2.669 13.509 17.661 1.00 86.88 275 PHE A O 1
ATOM 2305 N N . LEU A 1 276 ? -3.209 14.471 19.622 1.00 86.69 276 LEU A N 1
ATOM 2306 C CA . LEU A 1 276 ? -2.279 15.597 19.477 1.00 86.69 276 LEU A CA 1
ATOM 2307 C C . LEU A 1 276 ? -0.832 15.131 19.307 1.00 86.69 276 LEU A C 1
ATOM 2309 O O . LEU A 1 276 ? -0.131 15.600 18.410 1.00 86.69 276 LEU A O 1
ATOM 2313 N N . LYS A 1 277 ? -0.389 14.157 20.111 1.00 83.56 277 LYS A N 1
ATOM 2314 C CA . LYS A 1 277 ? 0.950 13.567 19.981 1.00 83.56 277 LYS A CA 1
ATOM 2315 C C . LYS A 1 277 ? 1.154 12.958 18.592 1.00 83.56 277 LYS A C 1
ATOM 2317 O O . LYS A 1 277 ? 2.207 13.156 17.983 1.00 83.56 277 LYS A O 1
ATOM 2322 N N . ARG A 1 278 ? 0.153 12.250 18.060 1.00 81.31 278 ARG A N 1
ATOM 2323 C CA . ARG A 1 278 ? 0.199 11.657 16.716 1.00 81.31 278 ARG A CA 1
ATOM 2324 C C . ARG A 1 278 ? 0.223 12.732 15.624 1.00 81.31 278 ARG A C 1
ATOM 2326 O O . ARG A 1 278 ? 1.032 12.619 14.704 1.00 81.31 278 ARG A O 1
ATOM 2333 N N . VAL A 1 279 ? -0.578 13.790 15.746 1.00 82.44 279 VAL A N 1
ATOM 2334 C CA . VAL A 1 279 ? -0.576 14.934 14.815 1.00 82.44 279 VAL A CA 1
ATOM 2335 C C . VAL A 1 279 ? 0.767 15.663 14.839 1.00 82.44 279 VAL A C 1
ATOM 2337 O O . VAL A 1 279 ? 1.324 15.926 13.775 1.00 82.44 279 VAL A O 1
ATOM 2340 N N . ALA A 1 280 ? 1.343 15.908 16.017 1.00 80.25 280 ALA A N 1
ATOM 2341 C CA . ALA A 1 280 ? 2.658 16.528 16.159 1.00 80.25 280 ALA A CA 1
ATOM 2342 C C . ALA A 1 280 ? 3.759 15.684 15.496 1.00 80.25 280 ALA A C 1
ATOM 2344 O O . ALA A 1 280 ? 4.599 16.219 14.776 1.00 80.25 280 ALA A O 1
ATOM 2345 N N . ILE A 1 281 ? 3.725 14.355 15.659 1.00 74.38 281 ILE A N 1
ATOM 2346 C CA . ILE A 1 281 ? 4.646 13.440 14.963 1.00 74.38 281 ILE A CA 1
ATOM 2347 C C . ILE A 1 281 ? 4.467 13.536 13.439 1.00 74.38 281 ILE A C 1
ATOM 2349 O O . ILE A 1 281 ? 5.456 13.560 12.706 1.00 74.38 281 ILE A O 1
ATOM 2353 N N . ILE A 1 282 ? 3.229 13.617 12.941 1.00 74.38 282 ILE A N 1
ATOM 2354 C CA . ILE A 1 282 ? 2.953 13.763 11.503 1.00 74.38 282 ILE A CA 1
ATOM 2355 C C . ILE A 1 282 ? 3.442 15.122 10.976 1.00 74.38 282 ILE A C 1
ATOM 2357 O O . ILE A 1 282 ? 4.055 15.182 9.909 1.00 74.38 282 ILE A O 1
ATOM 2361 N N . GLN A 1 283 ? 3.207 16.212 11.709 1.00 71.69 283 GLN A N 1
ATOM 2362 C CA . GLN A 1 283 ? 3.655 17.555 11.333 1.00 71.69 283 GLN A CA 1
ATOM 2363 C C . GLN A 1 283 ? 5.182 17.667 11.338 1.00 71.69 283 GLN A C 1
ATOM 2365 O O . GLN A 1 283 ? 5.746 18.163 10.366 1.00 71.69 283 GLN A O 1
ATOM 2370 N N . ARG A 1 284 ? 5.866 17.113 12.345 1.00 67.62 284 ARG A N 1
ATOM 2371 C CA . ARG A 1 284 ? 7.340 17.095 12.402 1.00 67.62 284 ARG A CA 1
ATOM 2372 C C . ARG A 1 284 ? 7.983 16.319 11.245 1.00 67.62 284 ARG A C 1
ATOM 2374 O O . ARG A 1 284 ? 9.094 16.625 10.818 1.00 67.62 284 ARG A O 1
ATOM 2381 N N . ARG A 1 285 ? 7.267 15.350 10.660 1.00 62.78 285 ARG A N 1
ATOM 2382 C CA . ARG A 1 285 ? 7.690 14.683 9.413 1.00 62.78 285 ARG A CA 1
ATOM 2383 C C . ARG A 1 285 ? 7.534 15.568 8.179 1.00 62.78 285 ARG A C 1
ATOM 2385 O O . ARG A 1 285 ? 8.320 15.429 7.245 1.00 62.78 285 ARG A O 1
ATOM 2392 N N . LYS A 1 286 ? 6.567 16.492 8.167 1.00 60.59 286 LYS A N 1
ATOM 2393 C CA . LYS A 1 286 ? 6.471 17.514 7.110 1.00 60.59 286 LYS A CA 1
ATOM 2394 C C . LYS A 1 286 ? 7.664 18.477 7.168 1.00 60.59 286 LYS A C 1
ATOM 2396 O O . LYS A 1 286 ? 8.106 18.931 6.117 1.00 60.59 286 LYS A O 1
ATOM 2401 N N . THR A 1 287 ? 8.210 18.737 8.360 1.00 55.22 287 THR A N 1
ATOM 2402 C CA . THR A 1 287 ? 9.276 19.729 8.601 1.00 55.22 287 THR A CA 1
ATOM 2403 C C . THR A 1 287 ? 10.711 19.173 8.603 1.00 55.22 287 THR A C 1
ATOM 2405 O O . THR A 1 287 ? 11.645 19.933 8.827 1.00 55.22 287 THR A O 1
ATOM 2408 N N . ARG A 1 288 ? 10.922 17.890 8.255 1.00 54.28 288 ARG A N 1
ATOM 2409 C CA . ARG A 1 288 ? 12.249 17.252 8.050 1.00 54.28 288 ARG A CA 1
ATOM 2410 C C . ARG A 1 288 ? 13.178 17.194 9.278 1.00 54.28 288 ARG A C 1
ATOM 2412 O O . ARG A 1 288 ? 14.396 17.228 9.118 1.00 54.28 288 ARG A O 1
ATOM 2419 N N . GLU A 1 289 ? 12.655 17.040 10.492 1.00 53.00 289 GLU A N 1
ATOM 2420 C CA . GLU A 1 289 ? 13.522 16.867 11.670 1.00 53.00 289 GLU A CA 1
ATOM 2421 C C . GLU A 1 289 ? 14.238 15.491 11.661 1.00 53.00 289 GLU A C 1
ATOM 2423 O O . GLU A 1 289 ? 13.580 14.445 11.730 1.00 53.00 289 GLU A O 1
ATOM 2428 N N . PRO A 1 290 ? 15.586 15.444 11.607 1.00 49.31 290 PRO A N 1
ATOM 2429 C CA . PRO A 1 290 ? 16.344 14.215 11.336 1.00 49.31 290 PRO A CA 1
ATOM 2430 C C . PRO A 1 290 ? 16.373 13.219 12.508 1.00 49.31 290 PRO A C 1
ATOM 2432 O O . PRO A 1 290 ? 16.690 12.044 12.321 1.00 49.31 290 PRO A O 1
ATOM 2435 N N . ILE A 1 291 ? 16.037 13.665 13.721 1.00 51.06 291 ILE A N 1
ATOM 2436 C CA . ILE A 1 291 ? 16.246 12.894 14.956 1.00 51.06 291 ILE A CA 1
ATOM 2437 C C . ILE A 1 291 ? 15.042 11.986 15.280 1.00 51.06 291 ILE A C 1
ATOM 2439 O O . ILE A 1 291 ? 15.222 10.910 15.847 1.00 51.06 291 ILE A O 1
ATOM 2443 N N . MET A 1 292 ? 13.823 12.351 14.854 1.00 47.19 292 MET A N 1
ATOM 2444 C CA . MET A 1 292 ? 12.576 11.670 15.261 1.00 47.19 292 MET A CA 1
ATOM 2445 C C . MET A 1 292 ? 11.816 10.954 14.129 1.00 47.19 292 MET A C 1
ATOM 2447 O O . MET A 1 292 ? 10.825 10.270 14.395 1.00 47.19 292 MET A O 1
ATOM 2451 N N . GLY A 1 293 ? 12.301 11.008 12.880 1.00 49.75 293 GLY A N 1
ATOM 2452 C CA . GLY A 1 293 ? 11.699 10.316 11.722 1.00 49.75 293 GLY A CA 1
ATOM 2453 C C . GLY A 1 293 ? 11.618 8.782 11.843 1.00 49.75 293 GLY A C 1
ATOM 2454 O O . GLY A 1 293 ? 10.929 8.128 11.065 1.00 49.75 293 GLY A O 1
ATOM 2455 N N . ARG A 1 294 ? 12.271 8.198 12.856 1.00 51.81 294 ARG A N 1
ATOM 2456 C CA . ARG A 1 294 ? 12.296 6.752 13.135 1.00 51.81 294 ARG A CA 1
ATOM 2457 C C . ARG A 1 294 ? 11.130 6.250 13.999 1.00 51.81 294 ARG A C 1
ATOM 2459 O O . ARG A 1 294 ? 10.983 5.040 14.154 1.00 51.81 294 ARG A O 1
ATOM 2466 N N . LEU A 1 295 ? 10.317 7.135 14.583 1.00 54.94 295 LEU A N 1
ATOM 2467 C CA . LEU A 1 295 ? 9.257 6.740 15.519 1.00 54.94 295 LEU A CA 1
ATOM 2468 C C . LEU A 1 295 ? 8.003 6.249 14.785 1.00 54.94 295 LEU A C 1
ATOM 2470 O O . LEU A 1 295 ? 7.447 6.965 13.953 1.00 54.94 295 LEU A O 1
ATOM 2474 N N . ARG A 1 296 ? 7.537 5.034 15.101 1.00 55.59 296 ARG A N 1
ATOM 2475 C CA . ARG A 1 296 ? 6.281 4.463 14.577 1.00 55.59 296 ARG A CA 1
ATOM 2476 C C . ARG A 1 296 ? 5.051 5.278 15.010 1.00 55.59 296 ARG A C 1
ATOM 2478 O O . ARG A 1 296 ? 5.057 5.924 16.051 1.00 55.59 296 ARG A O 1
ATOM 2485 N N . PHE A 1 297 ? 3.987 5.205 14.204 1.00 55.94 297 PHE A N 1
ATOM 2486 C CA . PHE A 1 297 ? 2.681 5.831 14.474 1.00 55.94 297 PHE A CA 1
ATOM 2487 C C . PHE A 1 297 ? 1.845 5.080 15.522 1.00 55.94 297 PHE A C 1
ATOM 2489 O O . PHE A 1 297 ? 0.875 5.621 16.064 1.00 55.94 297 PHE A O 1
ATOM 2496 N N . ASP A 1 298 ? 2.205 3.826 15.779 1.00 56.31 298 ASP A N 1
ATOM 2497 C CA . ASP A 1 298 ? 1.413 2.892 16.564 1.00 56.31 298 ASP A CA 1
ATOM 2498 C C . ASP A 1 298 ? 1.827 2.984 18.031 1.00 56.31 298 ASP A C 1
ATOM 2500 O O . ASP A 1 298 ? 2.844 2.435 18.450 1.00 56.31 298 ASP A O 1
ATOM 2504 N N . SER A 1 299 ? 1.043 3.704 18.832 1.00 62.41 299 SER A N 1
ATOM 2505 C CA . SER A 1 299 ? 1.137 3.629 20.286 1.00 62.41 299 SER A CA 1
ATOM 2506 C C . SER A 1 299 ? 0.173 2.551 20.777 1.00 62.41 299 SER A C 1
ATOM 2508 O O . SER A 1 299 ? -1.003 2.827 21.010 1.00 62.41 299 SER A O 1
ATOM 2510 N N . PHE A 1 300 ? 0.680 1.328 20.949 1.00 63.16 300 PHE A N 1
ATOM 2511 C CA . PHE A 1 300 ? -0.066 0.197 21.525 1.00 63.16 300 PHE A CA 1
ATOM 2512 C C . PHE A 1 300 ? -0.610 0.492 22.938 1.00 63.16 300 PHE A C 1
ATOM 2514 O O . PHE A 1 300 ? -1.569 -0.117 23.393 1.00 63.16 300 PHE A O 1
ATOM 2521 N N . PHE A 1 301 ? -0.017 1.471 23.621 1.00 67.62 301 PHE A N 1
ATOM 2522 C CA . PHE A 1 301 ? -0.305 1.796 25.013 1.00 67.62 301 PHE A CA 1
ATOM 2523 C C . PHE A 1 301 ? -1.677 2.436 25.253 1.00 67.62 301 PHE A C 1
ATOM 2525 O O . PHE A 1 301 ? -2.233 2.248 26.327 1.00 67.62 301 PHE A O 1
ATOM 2532 N N . SER A 1 302 ? -2.245 3.170 24.289 1.00 68.19 302 SER A N 1
ATOM 2533 C CA . SER A 1 302 ? -3.489 3.921 24.533 1.00 68.19 302 SER A CA 1
ATOM 2534 C C . SER A 1 302 ? -4.699 3.004 24.812 1.00 68.19 302 SER A C 1
ATOM 2536 O O . SER A 1 302 ? -5.330 3.182 25.855 1.00 68.19 302 SER A O 1
ATOM 2538 N N . PRO A 1 303 ? -4.983 1.967 23.997 1.00 70.81 303 PRO A N 1
ATOM 2539 C CA . PRO A 1 303 ? -6.057 1.012 24.291 1.00 70.81 303 PRO A CA 1
ATOM 2540 C C . PRO A 1 303 ? -5.790 0.166 25.542 1.00 70.81 303 PRO A C 1
ATOM 2542 O O . PRO A 1 303 ? -6.720 -0.181 26.262 1.00 70.81 303 PRO A O 1
ATOM 2545 N N . LEU A 1 304 ? -4.520 -0.146 25.815 1.00 79.50 304 LEU A N 1
ATOM 2546 C CA . LEU A 1 304 ? -4.120 -0.968 26.956 1.00 79.50 304 LEU A CA 1
ATOM 2547 C C . LEU A 1 304 ? -4.361 -0.238 28.284 1.00 79.50 304 LEU A C 1
ATOM 2549 O O . LEU A 1 304 ? -4.934 -0.815 29.204 1.00 79.50 304 LEU A O 1
ATOM 2553 N N . ILE A 1 305 ? -3.988 1.043 28.366 1.00 77.88 305 ILE A N 1
ATOM 2554 C CA . ILE A 1 305 ? -4.236 1.884 29.549 1.00 77.88 305 ILE A CA 1
ATOM 2555 C C . ILE A 1 305 ? -5.739 2.001 29.819 1.00 77.88 305 ILE A C 1
ATOM 2557 O O . ILE A 1 305 ? -6.174 1.886 30.962 1.00 77.88 305 ILE A O 1
ATOM 2561 N N . PHE A 1 306 ? -6.538 2.192 28.767 1.00 77.75 306 PHE A N 1
ATOM 2562 C CA . PHE A 1 306 ? -7.990 2.263 28.894 1.00 77.75 306 PHE A CA 1
ATOM 2563 C C . PHE A 1 306 ? -8.594 0.954 29.423 1.00 77.75 306 PHE A C 1
ATOM 2565 O O . PHE A 1 306 ? -9.405 0.980 30.346 1.00 77.75 306 PHE A O 1
ATOM 2572 N N . LEU A 1 307 ? -8.160 -0.185 28.880 1.00 83.94 307 LEU A N 1
ATOM 2573 C CA . LEU A 1 307 ? -8.609 -1.505 29.315 1.00 83.94 307 LEU A CA 1
ATOM 2574 C C . LEU A 1 307 ? -8.266 -1.762 30.789 1.00 83.94 307 LEU A C 1
ATOM 2576 O O . LEU A 1 307 ? -9.128 -2.206 31.543 1.00 83.94 307 LEU A O 1
ATOM 2580 N N . LEU A 1 308 ? -7.048 -1.421 31.221 1.00 86.00 308 LEU A N 1
ATOM 2581 C CA . LEU A 1 308 ? -6.637 -1.554 32.622 1.00 86.00 308 LEU A CA 1
ATOM 2582 C C . LEU A 1 308 ? -7.491 -0.700 33.568 1.00 86.00 308 LEU A C 1
ATOM 2584 O O . LEU A 1 308 ? -7.924 -1.196 34.605 1.00 86.00 308 LEU A O 1
ATOM 2588 N N . LEU A 1 309 ? -7.767 0.557 33.209 1.00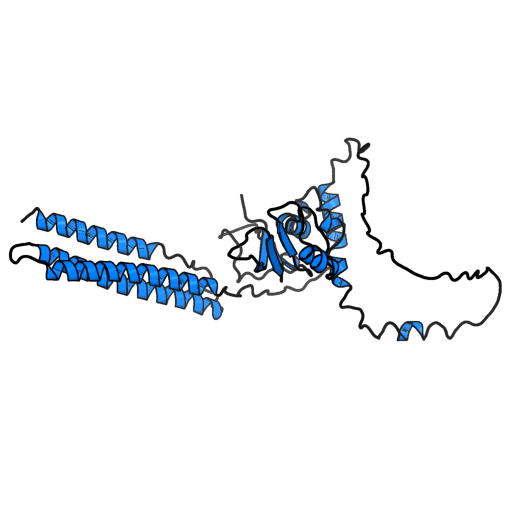 80.81 309 LEU A N 1
ATOM 2589 C CA . LEU A 1 309 ? -8.601 1.452 34.021 1.00 80.81 309 LEU A CA 1
ATOM 2590 C C . LEU A 1 309 ? -10.047 0.955 34.138 1.00 80.81 309 LEU A C 1
ATOM 2592 O O . LEU A 1 309 ? -10.649 1.052 35.207 1.00 80.81 309 LEU A O 1
ATOM 2596 N N . LEU A 1 310 ? -10.595 0.398 33.058 1.00 82.44 310 LEU A N 1
ATOM 2597 C CA . LEU A 1 310 ? -11.946 -0.154 33.049 1.00 82.44 310 LEU A CA 1
ATOM 2598 C C . LEU A 1 310 ? -12.035 -1.418 33.916 1.00 82.44 310 LEU A C 1
ATOM 2600 O O . LEU A 1 310 ? -12.937 -1.520 34.745 1.00 82.44 310 LEU A O 1
ATOM 2604 N N . PHE A 1 311 ? -11.074 -2.341 33.795 1.00 86.75 311 PHE A N 1
ATOM 2605 C CA . PHE A 1 311 ? -11.004 -3.515 34.672 1.00 86.75 311 PHE A CA 1
ATOM 2606 C C . PHE A 1 311 ? -10.857 -3.122 36.141 1.00 86.75 311 PHE A C 1
ATOM 2608 O O . PHE A 1 311 ? -11.554 -3.674 36.988 1.00 86.75 311 PHE A O 1
ATOM 2615 N N . PHE A 1 312 ? -10.004 -2.140 36.439 1.00 85.19 312 PHE A N 1
ATOM 2616 C CA . PHE A 1 312 ? -9.828 -1.637 37.798 1.00 85.19 312 PHE A CA 1
ATOM 2617 C C . PHE A 1 312 ? -11.136 -1.077 38.377 1.00 85.19 312 PHE A C 1
ATOM 2619 O O . PHE A 1 312 ? -11.507 -1.432 39.492 1.00 85.19 312 PHE A O 1
ATOM 2626 N N . SER A 1 313 ? -11.872 -0.274 37.602 1.00 81.94 313 SER A N 1
ATOM 2627 C CA . SER A 1 313 ? -13.175 0.276 38.005 1.00 81.94 313 SER A CA 1
ATOM 2628 C C . SER A 1 313 ? -14.208 -0.819 38.311 1.00 81.94 313 SER A C 1
ATOM 2630 O O . SER A 1 313 ? -14.875 -0.773 39.346 1.00 81.94 313 SER A O 1
ATOM 2632 N N . ILE A 1 314 ? -14.285 -1.853 37.466 1.00 82.44 314 ILE A N 1
ATOM 2633 C CA . ILE A 1 314 ? -15.208 -2.982 37.665 1.00 82.44 314 ILE A CA 1
ATOM 2634 C C . ILE A 1 314 ? -14.823 -3.806 38.897 1.00 82.44 314 ILE A C 1
ATOM 2636 O O . ILE A 1 314 ? -15.685 -4.103 39.721 1.00 82.44 314 ILE A O 1
ATOM 2640 N N . ILE A 1 315 ? -13.543 -4.161 39.051 1.00 85.56 315 ILE A N 1
ATOM 2641 C CA . ILE A 1 315 ? -13.063 -4.957 40.192 1.00 85.56 315 ILE A CA 1
ATOM 2642 C C . ILE A 1 315 ? -13.326 -4.215 41.502 1.00 85.56 315 ILE A C 1
ATOM 2644 O O . ILE A 1 315 ? -13.836 -4.809 42.451 1.00 85.56 315 ILE A O 1
ATOM 2648 N N . LEU A 1 316 ? -13.028 -2.913 41.543 1.00 80.50 316 LEU A N 1
ATOM 2649 C CA . LEU A 1 316 ? -13.249 -2.093 42.729 1.00 80.50 316 LEU A CA 1
ATOM 2650 C C . LEU A 1 316 ? -14.746 -1.993 43.054 1.00 80.50 316 LEU A C 1
ATOM 2652 O O . LEU A 1 316 ? -15.132 -2.110 44.215 1.00 80.50 316 LEU A O 1
ATOM 2656 N N . SER A 1 317 ? -15.602 -1.873 42.036 1.00 78.62 317 SER A N 1
ATOM 2657 C CA . SER A 1 317 ? -17.051 -1.910 42.237 1.00 78.62 317 SER A CA 1
ATOM 2658 C C . SER A 1 317 ? -17.542 -3.246 42.788 1.00 78.62 317 SER A C 1
ATOM 2660 O O . SER A 1 317 ? -18.417 -3.238 43.648 1.00 78.62 317 SER A O 1
ATOM 2662 N N . ILE A 1 318 ? -17.040 -4.378 42.290 1.00 78.25 318 ILE A N 1
ATOM 2663 C CA . ILE A 1 318 ? -17.428 -5.706 42.786 1.00 78.25 318 ILE A CA 1
ATOM 2664 C C . ILE A 1 318 ? -16.984 -5.842 44.242 1.00 78.25 318 ILE A C 1
ATOM 2666 O O . ILE A 1 318 ? -17.795 -6.173 45.099 1.00 78.25 318 ILE A O 1
ATOM 2670 N N . TYR A 1 319 ? -15.729 -5.506 44.539 1.00 80.31 319 TYR A N 1
ATOM 2671 C CA . TYR A 1 319 ? -15.178 -5.584 45.889 1.00 80.31 319 TYR A CA 1
ATOM 2672 C C . TYR A 1 319 ? -16.030 -4.815 46.909 1.00 80.31 319 TYR A C 1
ATOM 2674 O O . TYR A 1 319 ? -16.465 -5.390 47.900 1.00 80.31 319 TYR A O 1
ATOM 2682 N N . TYR A 1 320 ? -16.348 -3.545 46.644 1.00 72.19 320 TYR A N 1
ATOM 2683 C CA . TYR A 1 320 ? -17.142 -2.726 47.571 1.00 72.19 320 TYR A CA 1
ATOM 2684 C C . TYR A 1 320 ? -18.633 -3.082 47.619 1.00 72.19 320 TYR A C 1
ATOM 2686 O O . TYR A 1 320 ? -19.313 -2.703 48.569 1.00 72.19 320 TYR A O 1
ATOM 2694 N N . ASN A 1 321 ? -19.156 -3.784 46.613 1.00 68.88 321 ASN A N 1
ATOM 2695 C CA . ASN A 1 321 ? -20.550 -4.223 46.600 1.00 68.88 321 ASN A CA 1
ATOM 2696 C C . ASN A 1 321 ? -20.758 -5.594 47.269 1.00 68.88 321 ASN A C 1
ATOM 2698 O O . ASN A 1 321 ? -21.893 -5.927 47.584 1.00 68.88 321 ASN A O 1
ATOM 2702 N N . PHE A 1 322 ? -19.694 -6.385 47.461 1.00 67.38 322 PHE A N 1
ATOM 2703 C CA . PHE A 1 322 ? -19.749 -7.689 48.139 1.00 67.38 322 PHE A CA 1
ATOM 2704 C C . PHE A 1 322 ? -19.117 -7.694 49.545 1.00 67.38 322 PHE A C 1
ATOM 2706 O O . PHE A 1 322 ? -19.448 -8.577 50.328 1.00 67.38 322 PHE A O 1
ATOM 2713 N N . ASN A 1 323 ? -18.233 -6.740 49.877 1.00 57.81 323 ASN A N 1
ATOM 2714 C CA . ASN A 1 323 ? -17.568 -6.650 51.193 1.00 57.81 323 ASN A CA 1
ATOM 2715 C C . ASN A 1 323 ? -18.166 -5.602 52.159 1.00 57.81 323 ASN A C 1
ATOM 2717 O O . ASN A 1 323 ? -17.536 -5.268 53.163 1.00 57.81 323 ASN A O 1
ATOM 2721 N N . ILE A 1 324 ? -19.363 -5.088 51.874 1.00 47.34 324 ILE A N 1
ATOM 2722 C CA . ILE A 1 324 ? -20.215 -4.279 52.768 1.00 47.34 324 ILE A CA 1
ATOM 2723 C C . ILE A 1 324 ? -21.607 -4.890 52.704 1.00 47.34 324 ILE A C 1
ATOM 2725 O O . ILE A 1 324 ? -22.255 -4.974 53.769 1.00 47.34 324 ILE A O 1
#

Secondary structure (DSSP, 8-state):
----EEEEEEEEEEE-SS--SEEEEEEEEEEEEE---SS-SSSS--TTSPPPGGGEEE-SS-EEEEEESSSSPPHHHHHHHHHTT----TT--HHHHHHHHH-GGG-SS--HHHHTTHHHHTTTTSS---TTSSHHHHTTSSS-------------------------------------TT--SSHHHHHHHHHHHHH----------------THHHHHHHHHHHHHHHHHHHHHHHHHHHHHT--TTSTHHHHHHHHHHHHHHHHHHHHHHHHHHHHHHHHHHTT-TTTTT--S--THHHHHHHHHHHHHHHHHHHHHH--

Sequence (324 aa):
MEPMIRTSYLRSAFQLQNNNSVRISIDTNVSMLNEYVRKRKNWCRLSEEALRKNEIIRLNYGIIEIKLKTDNMPTWITNILNNNESINAYKYSKYQTAMALLHAEKIKYIPIWIHQNIQSIFHSSNNNIDNNSIQKLSDKYITNNSNHVLSLNNNILNMSNPSSYKINIFSNQFNISQYNTLQKYNLLQQTSLWLHNKYNKPNKKYKTINLIKIDPKINFAAERTFLHYMLVSLYINILTLFLEKYKNKRGNLNLLILLLLFTSFTSLISTYFFFLKRVAIIQRRKTREPIMGRLRFDSFFSPLIFLLLLFFSIILSIYYNFNI

Organism: Plasmodium falciparum (isolate Dd2) (NCBI:txid57267)